Protein AF-A0A7S2BN98-F1 (afdb_monomer_lite)

pLDDT: mean 88.54, std 13.55, range [33.56, 98.5]

Secondary structure (DSSP, 8-state):
--TTTTTT-STTB-TTTS-----HHHHHTT---TT--S--S-HHHHHHHHHHHHHHHS---GGG-EEEEETHHHHHHHHHHHHHHHTT-S---SEEEEES--PBTT-----GGGTT-EE--B--TT-SSS-SSSSBPTTSBBB--HHHHHHHHHHHTT--SSPEEE--TTBS-SS-TT--B--EEE-----PPPS---

Organism: NCBI:txid327968

Structure (mmCIF, N/CA/C/O backbone):
data_AF-A0A7S2BN98-F1
#
_entry.id   AF-A0A7S2BN98-F1
#
loop_
_atom_site.group_PDB
_atom_site.id
_atom_site.type_symbol
_atom_site.label_atom_id
_atom_site.label_alt_id
_atom_site.label_comp_id
_atom_site.label_asym_id
_atom_site.label_entity_id
_atom_site.label_seq_id
_atom_site.pdbx_PDB_ins_code
_atom_site.Cartn_x
_atom_site.Cartn_y
_atom_site.Cartn_z
_atom_site.occupancy
_atom_site.B_iso_or_equiv
_atom_site.auth_seq_id
_atom_site.auth_comp_id
_atom_site.auth_asym_id
_atom_site.auth_atom_id
_atom_site.pdbx_PDB_model_num
ATOM 1 N N . ARG A 1 1 ? 3.359 -0.647 16.112 1.00 56.28 1 ARG A N 1
ATOM 2 C CA . ARG A 1 1 ? 4.760 -0.390 15.668 1.00 56.28 1 ARG A CA 1
ATOM 3 C C . ARG A 1 1 ? 4.693 0.304 14.317 1.00 56.28 1 ARG A C 1
ATOM 5 O O . ARG A 1 1 ? 3.827 -0.080 13.537 1.00 56.28 1 ARG A O 1
ATOM 12 N N . SER A 1 2 ? 5.556 1.291 14.062 1.00 64.75 2 SER A N 1
ATOM 13 C CA . SER A 1 2 ? 5.491 2.098 12.838 1.00 64.75 2 SER A CA 1
ATOM 14 C C . SER A 1 2 ? 5.641 1.284 11.553 1.00 64.75 2 SER A C 1
ATOM 16 O O . SER A 1 2 ? 6.327 0.257 11.499 1.00 64.75 2 SER A O 1
ATOM 18 N N . TRP A 1 3 ? 4.956 1.762 10.519 1.00 69.25 3 TRP A N 1
ATOM 19 C CA . TRP A 1 3 ? 4.917 1.187 9.186 1.00 69.25 3 TRP A CA 1
ATOM 20 C C . TRP A 1 3 ? 6.032 1.677 8.271 1.00 69.25 3 TRP A C 1
ATOM 22 O O . TRP A 1 3 ? 6.416 0.935 7.373 1.00 69.25 3 TRP A O 1
ATOM 32 N N . ASN A 1 4 ? 6.606 2.847 8.559 1.00 64.19 4 ASN A N 1
ATOM 33 C CA . ASN A 1 4 ? 7.624 3.494 7.729 1.00 64.19 4 ASN A CA 1
ATOM 34 C C . ASN A 1 4 ? 8.988 2.783 7.756 1.00 64.19 4 ASN A C 1
ATOM 36 O O . ASN A 1 4 ? 9.922 3.224 7.098 1.00 64.19 4 ASN A O 1
ATOM 40 N N . VAL A 1 5 ? 9.110 1.698 8.540 1.00 58.53 5 VAL A N 1
ATOM 41 C CA . VAL A 1 5 ? 10.360 0.928 8.677 1.00 58.53 5 VAL A CA 1
ATOM 42 C C . VAL A 1 5 ? 10.215 -0.502 9.186 1.00 58.53 5 VAL A C 1
ATOM 44 O O . VAL A 1 5 ? 11.207 -1.125 9.560 1.00 58.53 5 VAL A O 1
ATOM 47 N N . VAL A 1 6 ? 8.985 -1.019 9.322 1.00 63.47 6 VAL A N 1
ATOM 48 C CA . VAL A 1 6 ? 8.730 -2.236 10.128 1.00 63.47 6 VAL A CA 1
ATOM 49 C C . VAL A 1 6 ? 9.588 -2.198 11.411 1.00 63.47 6 VAL A C 1
ATOM 51 O O . VAL A 1 6 ? 10.267 -3.156 11.742 1.00 63.47 6 VAL A O 1
ATOM 54 N N . ALA A 1 7 ? 9.613 -1.026 12.061 1.00 53.31 7 ALA A N 1
ATOM 55 C CA . ALA A 1 7 ? 10.457 -0.652 13.199 1.00 53.31 7 ALA A CA 1
ATOM 56 C C . ALA A 1 7 ? 11.849 -1.326 13.253 1.00 53.31 7 ALA A C 1
ATOM 58 O O . ALA A 1 7 ? 12.004 -2.373 13.887 1.00 53.31 7 ALA A O 1
ATOM 59 N N . GLY A 1 8 ? 12.861 -0.668 12.679 1.00 61.31 8 GLY A N 1
ATOM 60 C CA . GLY A 1 8 ? 14.267 -1.007 12.920 1.00 61.31 8 GLY A CA 1
ATOM 61 C C . GLY A 1 8 ? 14.874 -2.023 11.956 1.00 61.31 8 GLY A C 1
ATOM 62 O O . GLY A 1 8 ? 15.944 -2.549 12.245 1.00 61.31 8 GLY A O 1
ATOM 63 N N . ARG A 1 9 ? 14.213 -2.318 10.830 1.00 77.31 9 ARG A N 1
ATOM 64 C CA . ARG A 1 9 ? 14.853 -3.094 9.764 1.00 77.31 9 ARG A CA 1
ATOM 65 C C . ARG A 1 9 ? 15.913 -2.253 9.071 1.00 77.31 9 ARG A C 1
ATOM 67 O O . ARG A 1 9 ? 15.730 -1.054 8.865 1.00 77.31 9 ARG A O 1
ATOM 74 N N . ASP A 1 10 ? 16.989 -2.913 8.694 1.00 85.56 10 ASP A N 1
ATOM 75 C CA . ASP A 1 10 ? 18.118 -2.365 7.956 1.00 85.56 10 ASP A CA 1
ATOM 76 C C . ASP A 1 10 ? 18.284 -3.054 6.586 1.00 85.56 10 ASP A C 1
ATOM 78 O O . ASP A 1 10 ? 19.080 -2.622 5.767 1.00 85.56 10 ASP A O 1
ATOM 82 N N . ASP A 1 11 ? 17.496 -4.091 6.293 1.00 88.62 11 ASP A N 1
ATOM 83 C CA . ASP A 1 11 ? 17.590 -4.905 5.075 1.00 88.62 11 ASP A CA 1
ATOM 84 C C . ASP A 1 11 ? 16.608 -4.494 3.961 1.00 88.62 11 ASP A C 1
ATOM 86 O O . ASP A 1 11 ? 16.446 -5.198 2.960 1.00 88.62 11 ASP A O 1
ATOM 90 N N . ILE A 1 12 ? 15.933 -3.353 4.130 1.00 91.00 12 ILE A N 1
ATOM 91 C CA . ILE A 1 12 ? 14.972 -2.807 3.158 1.00 91.00 12 ILE A CA 1
ATOM 92 C C . ILE A 1 12 ? 15.562 -1.696 2.283 1.00 91.00 12 ILE A C 1
ATOM 94 O O . ILE A 1 12 ? 14.900 -1.265 1.342 1.00 91.00 12 ILE A O 1
ATOM 98 N N . CYS A 1 13 ? 16.780 -1.241 2.583 1.00 92.44 13 CYS A N 1
ATOM 99 C CA . CYS A 1 13 ? 17.476 -0.187 1.855 1.00 92.44 13 CYS A CA 1
ATOM 100 C C . CYS A 1 13 ? 18.965 -0.520 1.659 1.00 92.44 13 CYS A C 1
ATOM 102 O O . CYS A 1 13 ? 19.531 -1.363 2.356 1.00 92.44 13 CYS A O 1
ATOM 104 N N . SER A 1 14 ? 19.602 0.136 0.695 1.00 94.50 14 SER A N 1
ATOM 105 C CA . SER A 1 14 ? 21.047 0.172 0.503 1.00 94.50 14 SER A CA 1
ATOM 106 C C . SER A 1 14 ? 21.653 1.140 1.511 1.00 94.50 14 SER A C 1
ATOM 108 O O . SER A 1 14 ? 21.409 2.339 1.444 1.00 94.50 14 SER A O 1
ATOM 110 N N . HIS A 1 15 ? 22.501 0.656 2.421 1.00 92.75 15 HIS A N 1
ATOM 111 C CA . HIS A 1 15 ? 23.175 1.526 3.403 1.00 92.75 15 HIS A CA 1
ATOM 112 C C . HIS A 1 15 ? 24.161 2.503 2.757 1.00 92.75 15 HIS A C 1
ATOM 114 O O . HIS A 1 15 ? 24.588 3.457 3.399 1.00 92.75 15 HIS A O 1
ATOM 120 N N . ARG A 1 16 ? 24.561 2.245 1.506 1.00 93.88 16 ARG A N 1
ATOM 121 C CA . ARG A 1 16 ? 25.445 3.130 0.746 1.00 93.88 16 ARG A CA 1
ATOM 122 C C . ARG A 1 16 ? 24.682 4.308 0.148 1.00 93.88 16 ARG A C 1
ATOM 124 O O . ARG A 1 16 ? 25.230 5.403 0.084 1.00 93.88 16 ARG A O 1
ATOM 131 N N . ASP A 1 17 ? 23.469 4.050 -0.329 1.00 94.00 17 ASP A N 1
ATOM 132 C CA . ASP A 1 17 ? 22.745 4.965 -1.211 1.00 94.00 17 ASP A CA 1
ATOM 133 C C . ASP A 1 17 ? 21.553 5.635 -0.501 1.00 94.00 17 ASP A C 1
ATOM 135 O O . ASP A 1 17 ? 21.098 6.695 -0.930 1.00 94.00 17 ASP A O 1
ATOM 139 N N . VAL A 1 18 ? 21.087 5.073 0.622 1.00 90.75 18 VAL A N 1
ATOM 140 C CA . VAL A 1 18 ? 20.069 5.700 1.468 1.00 90.75 18 VAL A CA 1
ATOM 141 C C . VAL A 1 18 ? 20.634 6.937 2.164 1.00 90.75 18 VAL A C 1
ATOM 143 O O . VAL A 1 18 ? 21.761 6.949 2.663 1.00 90.75 18 VAL A O 1
ATOM 146 N N . THR A 1 19 ? 19.821 7.984 2.254 1.00 86.31 19 THR A N 1
ATOM 147 C CA . THR A 1 19 ? 20.125 9.124 3.121 1.00 86.31 19 THR A CA 1
ATOM 148 C C . THR A 1 19 ? 19.503 8.885 4.488 1.00 86.31 19 THR A C 1
ATOM 150 O O . THR A 1 19 ? 18.280 8.861 4.617 1.00 86.31 19 THR A O 1
ATOM 153 N N . GLU A 1 20 ? 20.338 8.729 5.516 1.00 78.38 20 GLU A N 1
ATOM 154 C CA . GLU A 1 20 ? 19.853 8.618 6.890 1.00 78.38 20 GLU A CA 1
ATOM 155 C C . GLU A 1 20 ? 19.126 9.905 7.301 1.00 78.38 20 GLU A C 1
ATOM 157 O O . GLU A 1 20 ? 19.675 11.007 7.219 1.00 78.38 20 GLU A O 1
ATOM 162 N N . TYR A 1 21 ? 17.892 9.760 7.783 1.00 77.62 21 TYR A N 1
ATOM 163 C CA . TYR A 1 21 ? 17.150 10.849 8.401 1.00 77.62 21 TYR A CA 1
ATOM 164 C C . TYR A 1 21 ? 16.766 10.482 9.835 1.00 77.62 21 TYR A C 1
ATOM 166 O O . TYR A 1 21 ? 16.011 9.539 10.091 1.00 77.62 21 TYR A O 1
ATOM 174 N N . GLU A 1 22 ? 17.250 11.265 10.801 1.00 79.06 22 GLU A N 1
ATOM 175 C CA . GLU A 1 22 ? 16.897 11.074 12.205 1.00 79.06 22 GLU A CA 1
ATOM 176 C C 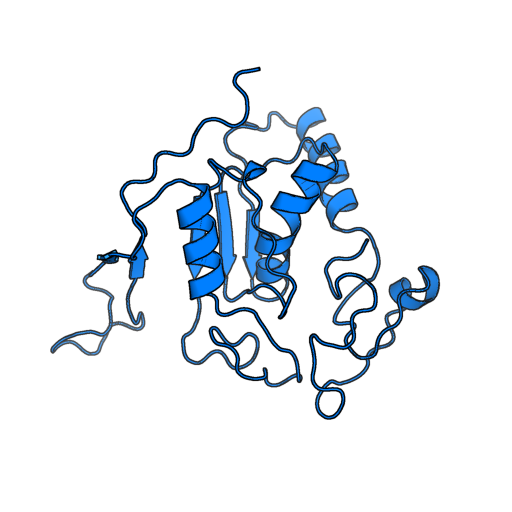. GLU A 1 22 ? 15.505 11.659 12.489 1.00 79.06 22 GLU A C 1
ATOM 178 O O . GLU A 1 22 ? 15.330 12.822 12.862 1.00 79.06 22 GLU A O 1
ATOM 183 N N . TYR A 1 23 ? 14.471 10.831 12.350 1.00 85.56 23 TYR A N 1
ATOM 184 C CA . TYR A 1 23 ? 13.130 11.213 12.779 1.00 85.56 23 TYR A CA 1
ATOM 185 C C . TYR A 1 23 ? 13.070 11.295 14.307 1.00 85.56 23 TYR A C 1
ATOM 187 O O . TYR A 1 23 ? 13.262 10.302 15.012 1.00 85.56 23 TYR A O 1
ATOM 195 N N . SER A 1 24 ? 12.696 12.465 14.831 1.00 89.44 24 SER A N 1
ATOM 196 C CA . SER A 1 24 ? 12.548 12.697 16.276 1.00 89.44 24 SER A CA 1
ATOM 197 C C . SER A 1 24 ? 11.629 11.671 16.949 1.00 89.44 24 SER A C 1
ATOM 199 O O . SER A 1 24 ? 11.940 11.173 18.028 1.00 89.44 24 SER A O 1
ATOM 201 N N . SER A 1 25 ? 10.534 11.293 16.282 1.00 88.00 25 SER A N 1
ATOM 202 C CA . SER A 1 25 ? 9.635 10.225 16.736 1.00 88.00 25 SER A CA 1
ATOM 203 C C . SER A 1 25 ? 10.351 8.879 16.894 1.00 88.00 25 SER A C 1
ATOM 205 O O . SER A 1 25 ? 10.133 8.203 17.891 1.00 88.00 25 SER A O 1
ATOM 207 N N . CYS A 1 26 ? 11.252 8.517 15.978 1.00 86.94 26 CYS A N 1
ATOM 208 C CA . CYS A 1 26 ? 12.028 7.277 16.036 1.00 86.94 26 CYS A CA 1
ATOM 209 C C . CYS A 1 26 ? 13.021 7.259 17.183 1.00 86.94 26 CYS A C 1
ATOM 211 O O . CYS A 1 26 ? 13.118 6.243 17.872 1.00 86.94 26 CYS A O 1
ATOM 213 N N . ARG A 1 27 ? 13.675 8.389 17.461 1.00 87.88 27 ARG A N 1
ATOM 214 C CA . ARG A 1 27 ? 14.485 8.532 18.672 1.00 87.88 27 ARG A CA 1
ATOM 215 C C . ARG A 1 27 ? 13.635 8.366 19.934 1.00 87.88 27 ARG A C 1
ATOM 217 O O . ARG A 1 27 ? 13.9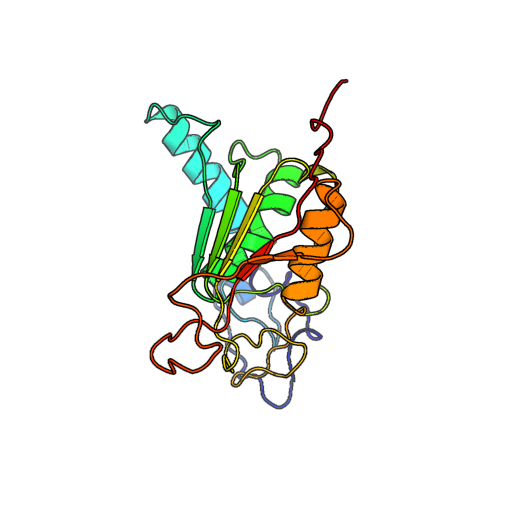94 7.588 20.810 1.00 87.88 27 ARG A O 1
ATOM 224 N N . LEU A 1 28 ? 12.488 9.045 20.013 1.00 89.31 28 LEU A N 1
ATOM 225 C CA . LEU A 1 28 ? 11.596 8.986 21.181 1.00 89.31 28 LEU A CA 1
ATOM 226 C C . LEU A 1 28 ? 11.030 7.583 21.433 1.00 89.31 28 LEU A C 1
ATOM 228 O O . LEU A 1 28 ? 10.826 7.201 22.582 1.00 89.31 28 LEU A O 1
ATOM 232 N N . THR A 1 29 ? 10.788 6.804 20.379 1.00 85.19 29 THR A N 1
ATOM 233 C CA . THR A 1 29 ? 10.278 5.430 20.488 1.00 85.19 29 THR A CA 1
ATOM 234 C C . THR A 1 29 ? 11.374 4.362 20.518 1.00 85.19 29 THR A C 1
ATOM 236 O O . THR A 1 29 ? 11.039 3.179 20.499 1.00 85.19 29 THR A O 1
ATOM 239 N N . ASN A 1 30 ? 12.656 4.752 20.525 1.00 85.94 30 ASN A N 1
ATOM 240 C CA . ASN A 1 30 ? 13.815 3.857 20.430 1.00 85.94 30 ASN A CA 1
ATOM 241 C C . ASN A 1 30 ? 13.744 2.891 19.221 1.00 85.94 30 ASN A C 1
ATOM 243 O O . ASN A 1 30 ? 13.881 1.677 19.359 1.00 85.94 30 ASN A O 1
ATOM 247 N N . GLN A 1 31 ? 13.438 3.438 18.040 1.00 82.81 31 GLN A N 1
ATOM 248 C CA . GLN A 1 31 ? 13.261 2.730 16.759 1.00 82.81 31 GLN A CA 1
ATOM 249 C C . GLN A 1 31 ? 14.084 3.393 15.641 1.00 82.81 31 GLN A C 1
ATOM 251 O O . GLN A 1 31 ? 13.612 3.564 14.518 1.00 82.81 31 GLN A O 1
ATOM 256 N N . THR A 1 32 ? 15.298 3.845 15.948 1.00 85.38 32 THR A N 1
ATOM 257 C CA . THR A 1 32 ? 16.207 4.421 14.949 1.00 85.38 32 THR A CA 1
ATOM 258 C C . THR A 1 32 ? 16.780 3.329 14.044 1.00 85.38 32 THR A C 1
ATOM 260 O O . THR A 1 32 ? 17.169 2.266 14.521 1.00 85.38 32 THR A O 1
ATOM 263 N N . SER A 1 33 ? 16.824 3.593 12.741 1.00 86.81 33 SER A N 1
ATOM 264 C CA . SER A 1 33 ? 17.502 2.783 11.725 1.00 86.81 33 SER A CA 1
ATOM 265 C C . SER A 1 33 ? 17.921 3.697 10.579 1.00 86.81 33 SER A C 1
ATOM 267 O O . SER A 1 33 ? 17.216 4.664 10.279 1.00 86.81 33 SER A O 1
ATOM 269 N N . ILE A 1 34 ? 19.027 3.349 9.920 1.00 87.88 34 ILE A N 1
ATOM 270 C CA . ILE A 1 34 ? 19.506 4.019 8.707 1.00 87.88 34 ILE A CA 1
ATOM 271 C C . ILE A 1 34 ? 18.468 3.963 7.574 1.00 87.88 34 ILE A C 1
ATOM 273 O O . ILE A 1 34 ? 18.383 4.880 6.767 1.00 87.88 34 ILE A O 1
ATOM 277 N N . CYS A 1 35 ? 17.626 2.924 7.561 1.00 89.31 35 CYS A N 1
ATOM 278 C CA . CYS A 1 35 ? 16.543 2.767 6.591 1.00 89.31 35 CYS A CA 1
ATOM 279 C C . CYS A 1 35 ? 15.218 3.394 7.047 1.00 89.31 35 CYS A C 1
ATOM 281 O O . CYS A 1 35 ? 14.182 3.088 6.463 1.00 89.31 35 CYS A O 1
ATOM 283 N N . ASN A 1 36 ? 15.187 4.199 8.115 1.00 87.62 36 ASN A N 1
ATOM 284 C CA . ASN A 1 36 ? 13.958 4.891 8.497 1.00 87.62 36 ASN A CA 1
ATOM 285 C C . ASN A 1 36 ? 13.535 5.850 7.382 1.00 87.62 36 ASN A C 1
ATOM 287 O O . ASN A 1 36 ? 14.282 6.758 7.035 1.00 87.62 36 ASN A O 1
ATOM 291 N N . ALA A 1 37 ? 12.307 5.687 6.889 1.00 83.50 37 ALA A N 1
ATOM 292 C CA . ALA A 1 37 ? 11.757 6.495 5.800 1.00 83.50 37 ALA A CA 1
ATOM 293 C C . ALA A 1 37 ? 10.583 7.393 6.239 1.00 83.50 37 ALA A C 1
ATOM 295 O O . ALA A 1 37 ? 9.884 7.984 5.419 1.00 83.50 37 ALA A O 1
ATOM 296 N N . GLY A 1 38 ? 10.305 7.470 7.545 1.00 79.81 38 GLY A N 1
ATOM 297 C CA . GLY A 1 38 ? 9.188 8.241 8.083 1.00 79.81 38 GLY A CA 1
ATOM 298 C C . GLY A 1 38 ? 9.076 8.171 9.604 1.00 79.81 38 GLY A C 1
ATOM 299 O O . GLY A 1 38 ? 9.966 7.688 10.302 1.00 79.81 38 GLY A O 1
ATOM 300 N N . THR A 1 39 ? 7.953 8.658 10.135 1.00 81.56 39 THR A N 1
ATOM 301 C CA . THR A 1 39 ? 7.717 8.717 11.586 1.00 81.56 39 THR A CA 1
ATOM 302 C C . THR A 1 39 ? 7.670 7.317 12.213 1.00 81.56 39 THR A C 1
ATOM 304 O O . THR A 1 39 ? 7.254 6.354 11.565 1.00 81.56 39 THR A O 1
ATOM 307 N N . CYS A 1 40 ? 8.039 7.195 13.493 1.00 85.44 40 CYS A N 1
ATOM 308 C CA . CYS A 1 40 ? 7.959 5.940 14.253 1.00 85.44 40 CYS A CA 1
ATOM 309 C C . CYS A 1 40 ? 6.740 5.825 15.185 1.00 85.44 40 CYS A C 1
ATOM 311 O O . CYS A 1 40 ? 6.658 4.914 16.016 1.00 85.44 40 CYS A O 1
ATOM 313 N N . TYR A 1 41 ? 5.756 6.710 15.028 1.00 88.19 41 TYR A N 1
ATOM 314 C CA . TYR A 1 41 ? 4.483 6.574 15.725 1.00 88.19 41 TYR A CA 1
ATOM 315 C C . TYR A 1 41 ? 3.608 5.471 15.115 1.00 88.19 41 TYR A C 1
ATOM 317 O O . TYR A 1 41 ? 3.869 4.939 14.034 1.00 88.19 41 TYR A O 1
ATOM 325 N N . ASP A 1 42 ? 2.578 5.064 15.855 1.00 89.50 42 ASP A N 1
ATOM 326 C CA . ASP A 1 42 ? 1.655 4.026 15.405 1.00 89.50 42 ASP A CA 1
ATOM 327 C C . ASP A 1 42 ? 0.525 4.623 14.558 1.00 89.50 42 ASP A C 1
ATOM 329 O O . ASP A 1 42 ? -0.594 4.835 15.030 1.00 89.50 42 ASP A O 1
ATOM 333 N N . ASP A 1 43 ? 0.822 4.895 13.287 1.00 90.94 43 ASP A N 1
ATOM 334 C CA . ASP A 1 43 ? -0.165 5.487 12.379 1.00 90.94 43 ASP A CA 1
ATOM 335 C C . ASP A 1 43 ? -1.341 4.540 12.092 1.00 90.94 43 ASP A C 1
ATOM 337 O O . ASP A 1 43 ? -2.441 4.996 11.784 1.00 90.94 43 ASP A O 1
ATOM 341 N N . VAL A 1 44 ? -1.163 3.221 12.241 1.00 92.88 44 VAL A N 1
ATOM 342 C CA . VAL A 1 44 ? -2.277 2.267 12.131 1.00 92.88 44 VAL A CA 1
ATOM 343 C C . VAL A 1 44 ? -3.267 2.477 13.270 1.00 92.88 44 VAL A C 1
ATOM 345 O O . VAL A 1 44 ? -4.476 2.535 13.029 1.00 92.88 44 VAL A O 1
ATOM 348 N N . LYS A 1 45 ? -2.772 2.618 14.506 1.00 93.44 45 LYS A N 1
ATOM 349 C CA . LYS A 1 45 ? -3.625 2.935 15.652 1.00 93.44 45 LYS A CA 1
ATOM 350 C C . LYS A 1 45 ? -4.291 4.298 15.478 1.00 93.44 45 LYS A C 1
ATOM 352 O O . LYS A 1 45 ? -5.491 4.394 15.707 1.00 93.44 45 LYS A O 1
ATOM 357 N N . PHE A 1 46 ? -3.558 5.311 15.018 1.00 94.81 46 PHE A N 1
ATOM 358 C CA . PHE A 1 46 ? -4.135 6.627 14.742 1.00 94.81 46 PHE A CA 1
ATOM 359 C C . PHE A 1 46 ? -5.325 6.541 13.774 1.00 94.81 46 PHE A C 1
ATOM 361 O O . PHE A 1 46 ? -6.406 7.025 14.096 1.00 94.81 46 PHE A O 1
ATOM 368 N N . HIS A 1 47 ? -5.176 5.857 12.634 1.00 95.81 47 HIS A N 1
ATOM 369 C CA . HIS A 1 47 ? -6.274 5.688 11.673 1.00 95.81 47 HIS A CA 1
ATOM 370 C C . HIS A 1 47 ? -7.436 4.868 12.246 1.00 95.81 47 HIS A C 1
ATOM 372 O O . HIS A 1 47 ? -8.596 5.162 11.964 1.00 95.81 47 HIS A O 1
ATOM 378 N N . SER A 1 48 ? -7.141 3.858 13.070 1.00 97.00 48 SER A N 1
ATOM 379 C CA . SER A 1 48 ? -8.159 3.089 13.788 1.00 97.00 48 SER A CA 1
ATOM 380 C C . SER A 1 48 ? -8.984 3.970 14.730 1.00 97.00 48 SER A C 1
ATOM 382 O O . SER A 1 48 ? -10.212 3.918 14.691 1.00 97.00 48 SER A O 1
ATOM 384 N N . ASP A 1 49 ? -8.322 4.767 15.569 1.00 98.00 49 ASP A N 1
ATOM 385 C CA . ASP A 1 49 ? -8.969 5.634 16.557 1.00 98.00 49 ASP A CA 1
ATOM 386 C C . ASP A 1 49 ? -9.735 6.774 15.875 1.00 98.00 49 ASP A C 1
ATOM 388 O O . ASP A 1 49 ? -10.867 7.078 16.253 1.00 98.00 49 ASP A O 1
ATOM 392 N N . LEU A 1 50 ? -9.151 7.369 14.829 1.00 98.06 50 LEU A N 1
ATOM 393 C CA . LEU A 1 50 ? -9.804 8.394 14.023 1.00 98.06 50 LEU A CA 1
ATOM 394 C C . LEU A 1 50 ? -11.072 7.843 13.371 1.00 98.06 50 LEU A C 1
ATOM 396 O O . LEU A 1 50 ? -12.123 8.469 13.454 1.00 98.06 50 LEU A O 1
ATOM 400 N N . TYR A 1 51 ? -11.011 6.654 12.769 1.00 98.25 51 TYR A N 1
ATOM 401 C CA . TYR A 1 51 ? -12.200 6.029 12.200 1.00 98.25 51 TYR A CA 1
ATOM 402 C C . TYR A 1 51 ? -13.248 5.709 13.273 1.00 98.25 51 TYR A C 1
ATOM 404 O O . TYR A 1 51 ? -14.430 5.952 13.048 1.00 98.25 51 TYR A O 1
ATOM 412 N N . ALA A 1 52 ? -12.831 5.228 14.452 1.00 98.06 52 ALA A N 1
ATOM 413 C CA . ALA A 1 52 ? -13.726 4.970 15.582 1.00 98.06 52 ALA A CA 1
ATOM 414 C C . ALA A 1 52 ? -14.460 6.239 16.056 1.00 98.06 52 ALA A C 1
ATOM 416 O O . ALA A 1 52 ? -15.638 6.181 16.410 1.00 98.06 52 ALA A O 1
ATOM 417 N N . LEU A 1 53 ? -13.777 7.386 16.038 1.00 98.31 53 LEU A N 1
ATOM 418 C CA . LEU A 1 53 ? -14.383 8.691 16.279 1.00 98.31 53 LEU A CA 1
ATOM 419 C C . LEU A 1 53 ? -15.374 9.043 15.161 1.00 98.31 53 LEU A C 1
ATOM 421 O O . LEU A 1 53 ? -16.543 9.292 15.438 1.00 98.31 53 LEU A O 1
ATOM 425 N N . LEU A 1 54 ? -14.939 9.001 13.901 1.00 98.12 54 LEU A N 1
ATOM 426 C CA . LEU A 1 54 ? -15.765 9.396 12.758 1.00 98.12 54 LEU A CA 1
ATOM 427 C C . LEU A 1 54 ? -17.041 8.555 12.632 1.00 98.12 54 LEU A C 1
ATOM 429 O O . LEU A 1 54 ? -18.095 9.118 12.372 1.00 98.12 54 LEU A O 1
ATOM 433 N N . ARG A 1 55 ? -16.992 7.239 12.874 1.00 96.75 55 ARG A N 1
ATOM 434 C CA . ARG A 1 55 ? -18.190 6.375 12.830 1.00 96.75 55 ARG A CA 1
ATOM 435 C C . ARG A 1 55 ? -19.205 6.657 13.939 1.00 96.75 55 ARG A C 1
ATOM 437 O O . ARG A 1 55 ? -20.337 6.201 13.850 1.00 96.75 55 ARG A O 1
ATOM 444 N N . ARG A 1 56 ? -18.785 7.314 15.025 1.00 97.25 56 ARG A N 1
ATOM 445 C CA . ARG A 1 56 ? -19.675 7.708 16.123 1.00 97.25 56 ARG A CA 1
ATOM 446 C C . ARG A 1 56 ? -20.347 9.041 15.820 1.00 97.25 56 ARG A C 1
ATOM 448 O O . ARG A 1 56 ? -21.514 9.216 16.143 1.00 97.25 56 ARG A O 1
ATOM 455 N N . GLU A 1 57 ? -19.600 9.961 15.217 1.00 98.38 57 GLU A N 1
ATOM 456 C CA . GLU A 1 57 ? -20.073 11.316 14.921 1.00 98.38 57 GLU A CA 1
ATOM 457 C C . GLU A 1 57 ? -20.809 11.409 13.574 1.00 98.38 57 GLU A C 1
ATOM 459 O O . GLU A 1 57 ? -21.599 12.324 13.360 1.00 98.38 57 GLU A O 1
ATOM 464 N N . LEU A 1 58 ? -20.553 10.476 12.653 1.00 97.56 58 LEU A N 1
ATOM 465 C CA . LEU A 1 58 ? -21.086 10.473 11.292 1.00 97.56 58 LEU A CA 1
ATOM 466 C C . LEU A 1 58 ? -21.769 9.138 10.974 1.00 97.56 58 LEU A C 1
ATOM 468 O O . LEU A 1 58 ? -21.335 8.076 11.416 1.00 97.56 58 LEU A O 1
ATOM 472 N N . CYS A 1 59 ? -22.785 9.177 10.111 1.00 97.25 59 CYS A N 1
ATOM 473 C CA . CYS A 1 59 ? -23.469 7.989 9.592 1.00 97.25 59 CYS A CA 1
ATOM 474 C C . CYS A 1 59 ? -22.646 7.294 8.489 1.00 97.25 59 CYS A C 1
ATOM 476 O O . CYS A 1 59 ? -23.050 7.270 7.326 1.00 97.25 59 CYS A O 1
ATOM 478 N N . ILE A 1 60 ? -21.462 6.777 8.831 1.00 97.00 60 ILE A N 1
ATOM 479 C CA . ILE A 1 60 ? -20.599 6.062 7.881 1.00 97.00 60 ILE A CA 1
ATOM 480 C C . ILE A 1 60 ? -21.215 4.703 7.541 1.00 97.00 60 ILE A C 1
ATOM 482 O O . ILE A 1 60 ? -21.483 3.896 8.426 1.00 97.00 60 ILE A O 1
ATOM 486 N N . ASP A 1 61 ? -21.365 4.428 6.247 1.00 97.00 61 ASP A N 1
ATOM 487 C CA . ASP A 1 61 ? -21.628 3.082 5.744 1.00 97.00 61 ASP A CA 1
ATOM 488 C C . ASP A 1 61 ? -20.346 2.242 5.860 1.00 97.00 61 ASP A C 1
ATOM 490 O O . ASP A 1 61 ? -19.422 2.360 5.050 1.00 97.00 61 ASP A O 1
ATOM 494 N N . GLU A 1 62 ? -20.263 1.432 6.918 1.00 94.50 62 GLU A N 1
ATOM 495 C CA . GLU A 1 62 ? -19.074 0.635 7.244 1.00 94.50 62 GLU A CA 1
ATOM 496 C C . GLU A 1 62 ? -18.746 -0.414 6.166 1.00 94.50 62 GLU A C 1
ATOM 498 O O . GLU A 1 62 ? -17.583 -0.787 6.006 1.00 94.50 62 GLU A O 1
ATOM 503 N N . GLU A 1 63 ? -19.730 -0.818 5.357 1.00 94.31 63 GLU A N 1
ATOM 504 C CA . GLU A 1 63 ? -19.548 -1.757 4.242 1.00 94.31 63 GLU A CA 1
ATOM 505 C C . GLU A 1 63 ? -18.941 -1.086 2.995 1.00 94.31 63 GLU A C 1
ATOM 507 O O . GLU A 1 63 ? -18.505 -1.761 2.056 1.00 94.31 63 GLU A O 1
ATOM 512 N N . ARG A 1 64 ? -18.883 0.253 2.974 1.00 95.81 64 ARG A N 1
ATOM 513 C CA . ARG A 1 64 ? -18.395 1.064 1.847 1.00 95.81 64 ARG A CA 1
ATOM 514 C C . ARG A 1 64 ? -17.217 1.959 2.223 1.00 95.81 64 ARG A C 1
ATOM 516 O O . ARG A 1 64 ? -17.092 3.086 1.746 1.00 95.81 64 ARG A O 1
ATOM 523 N N . VAL A 1 65 ? -16.317 1.439 3.051 1.00 97.31 65 VAL A N 1
ATOM 524 C CA . VAL A 1 65 ? -15.064 2.119 3.392 1.00 97.31 65 VAL A CA 1
ATOM 525 C C . VAL A 1 65 ? -13.948 1.686 2.448 1.00 97.31 65 VAL A C 1
ATOM 527 O O . VAL A 1 65 ? -13.681 0.497 2.278 1.00 97.31 65 VAL A O 1
ATOM 530 N N . PHE A 1 66 ? -13.248 2.657 1.869 1.00 97.81 66 PHE A N 1
ATOM 531 C CA . PHE A 1 66 ? -12.139 2.439 0.941 1.00 97.81 66 PHE A CA 1
ATOM 532 C C . PHE A 1 66 ? -10.893 3.172 1.433 1.00 97.81 66 PHE A C 1
ATOM 534 O O . PHE A 1 66 ? -10.996 4.231 2.048 1.00 97.81 6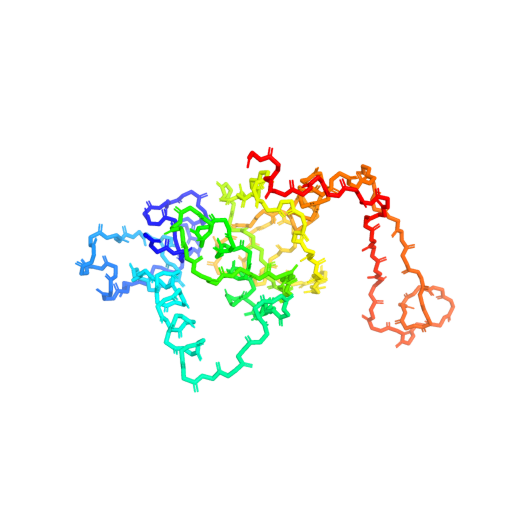6 PHE A O 1
ATOM 541 N N . MET A 1 67 ? -9.713 2.616 1.163 1.00 97.88 67 MET A N 1
ATOM 542 C CA . MET A 1 67 ? -8.436 3.238 1.525 1.00 97.88 67 MET A CA 1
ATOM 543 C C . MET A 1 67 ? -7.609 3.476 0.267 1.00 97.88 67 MET A C 1
ATOM 545 O O . MET A 1 67 ? -7.391 2.557 -0.512 1.00 97.88 67 MET A O 1
ATOM 549 N N . SER A 1 68 ? -7.156 4.706 0.060 1.00 98.00 68 SER A N 1
ATOM 550 C CA . SER A 1 68 ? -6.363 5.096 -1.104 1.00 98.00 68 SER A CA 1
ATOM 551 C C . SER A 1 68 ? -5.219 5.990 -0.660 1.00 98.00 68 SER A C 1
ATOM 553 O O . SER A 1 68 ? -5.362 6.758 0.289 1.00 98.00 68 SER A O 1
ATOM 555 N N . GLY A 1 69 ? -4.113 5.952 -1.392 1.00 97.31 69 GLY A N 1
ATOM 556 C CA . GLY A 1 69 ? -2.993 6.855 -1.166 1.00 97.31 69 GLY A CA 1
ATOM 557 C C . GLY A 1 69 ? -1.956 6.749 -2.273 1.00 97.31 69 GLY A C 1
ATOM 558 O O . GLY A 1 69 ? -1.889 5.726 -2.953 1.00 97.31 69 GLY A O 1
ATOM 559 N N . GLY A 1 70 ? -1.176 7.814 -2.461 1.00 96.94 70 GLY A N 1
ATOM 560 C CA . GLY A 1 70 ? -0.098 7.875 -3.449 1.00 96.94 70 GLY A CA 1
ATOM 561 C C . GLY A 1 70 ? 1.285 7.817 -2.826 1.00 96.94 70 GLY A C 1
ATOM 562 O O . GLY A 1 70 ? 1.473 8.351 -1.734 1.00 96.94 70 GLY A O 1
ATOM 563 N N . SER A 1 71 ? 2.238 7.181 -3.515 1.00 94.31 71 SER A N 1
ATOM 564 C CA . SER A 1 71 ? 3.625 7.017 -3.057 1.00 94.31 71 SER A CA 1
ATOM 565 C C . SER A 1 71 ? 3.633 6.380 -1.658 1.00 94.31 71 SER A C 1
ATOM 567 O O . SER A 1 71 ? 3.050 5.307 -1.481 1.00 94.31 71 SER A O 1
ATOM 569 N N . PHE A 1 72 ? 4.164 7.048 -0.635 1.00 90.88 72 PHE A N 1
ATOM 570 C CA . PHE A 1 72 ? 4.098 6.611 0.764 1.00 90.88 72 PHE A CA 1
ATOM 571 C C . PHE A 1 72 ? 2.671 6.318 1.259 1.00 90.88 72 PHE A C 1
ATOM 573 O O . PHE A 1 72 ? 2.450 5.357 1.992 1.00 90.88 72 PHE A O 1
ATOM 580 N N . GLY A 1 73 ? 1.658 7.061 0.809 1.00 94.06 73 GLY A N 1
ATOM 581 C CA . GLY A 1 73 ? 0.261 6.729 1.112 1.00 94.06 73 GLY A CA 1
ATOM 582 C C . GLY A 1 73 ? -0.199 5.416 0.460 1.00 94.06 73 GLY A C 1
ATOM 583 O O . GLY A 1 73 ? -1.069 4.723 0.992 1.00 94.06 73 GLY A O 1
ATOM 584 N N . GLY A 1 74 ? 0.388 5.046 -0.680 1.00 95.44 74 GLY A N 1
ATOM 585 C CA . GLY A 1 74 ? 0.164 3.766 -1.351 1.00 95.44 74 GLY A CA 1
ATOM 586 C C . GLY A 1 74 ? 0.838 2.607 -0.612 1.00 95.44 74 GLY A C 1
ATOM 587 O O . GLY A 1 74 ? 0.203 1.572 -0.401 1.00 95.44 74 GLY A O 1
ATOM 588 N N . LEU A 1 75 ? 2.073 2.810 -0.128 1.00 93.81 75 LEU A N 1
ATOM 589 C CA . LEU A 1 75 ? 2.755 1.899 0.808 1.00 93.81 75 LEU A CA 1
ATOM 590 C C . LEU A 1 75 ? 1.863 1.651 2.034 1.00 93.81 75 LEU A C 1
ATOM 592 O O . LEU A 1 75 ? 1.583 0.503 2.390 1.00 93.81 75 LEU A O 1
ATOM 596 N N . PHE A 1 76 ? 1.352 2.725 2.647 1.00 94.06 76 PHE A N 1
ATOM 597 C CA . PHE A 1 76 ? 0.468 2.623 3.806 1.00 94.06 76 PHE A CA 1
ATOM 598 C C . PHE A 1 76 ? -0.842 1.900 3.485 1.00 94.06 76 PHE A C 1
ATOM 600 O O . PHE A 1 76 ? -1.293 1.074 4.275 1.00 94.06 76 PHE A O 1
ATOM 607 N N . SER A 1 77 ? -1.424 2.148 2.308 1.00 96.12 77 SER A N 1
ATOM 608 C CA . SER A 1 77 ? -2.655 1.480 1.862 1.00 96.12 77 SER A CA 1
ATOM 609 C C . SER A 1 77 ? -2.486 -0.037 1.750 1.00 96.12 77 SER A C 1
ATOM 611 O O . SER A 1 77 ? -3.421 -0.783 2.036 1.00 96.12 77 SER A O 1
ATOM 613 N N . TYR A 1 78 ? -1.289 -0.513 1.397 1.00 95.62 78 TYR A N 1
ATOM 614 C CA . TYR A 1 78 ? -0.943 -1.933 1.465 1.00 95.62 78 TYR A CA 1
ATOM 615 C C . TYR A 1 78 ? -0.662 -2.413 2.891 1.00 95.62 78 TYR A C 1
ATOM 617 O O . TYR A 1 78 ? -1.104 -3.494 3.287 1.00 95.62 78 TYR A O 1
ATOM 625 N N . TYR A 1 79 ? 0.063 -1.613 3.670 1.00 93.50 79 TYR A N 1
ATOM 626 C CA . TYR A 1 79 ? 0.512 -1.968 5.010 1.00 93.50 79 TYR A CA 1
ATOM 627 C C . TYR A 1 79 ? -0.628 -2.060 6.031 1.00 93.50 79 TYR A C 1
ATOM 629 O O . TYR A 1 79 ? -0.645 -2.972 6.864 1.00 93.50 79 TYR A O 1
ATOM 637 N N . ALA A 1 80 ? -1.561 -1.110 6.014 1.00 94.69 80 ALA A N 1
ATOM 638 C CA . ALA A 1 80 ? -2.529 -0.905 7.084 1.00 94.69 80 ALA A CA 1
ATOM 639 C C . ALA A 1 80 ? -3.555 -2.044 7.235 1.00 94.69 80 ALA A C 1
ATOM 641 O O . ALA A 1 80 ? -3.717 -2.511 8.367 1.00 94.69 80 ALA A O 1
ATOM 642 N N . PRO A 1 81 ? -4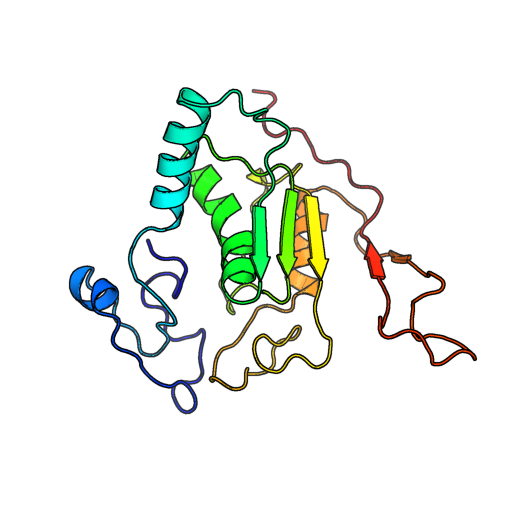.214 -2.564 6.175 1.00 96.38 81 PRO A N 1
ATOM 643 C CA . PRO A 1 81 ? -5.265 -3.578 6.309 1.00 96.38 81 PRO A CA 1
ATOM 644 C C . PRO A 1 81 ? -4.911 -4.799 7.183 1.00 96.38 81 PRO A C 1
ATOM 646 O O . PRO A 1 81 ? -5.667 -5.093 8.117 1.00 96.38 81 PRO A O 1
ATOM 649 N N . PRO A 1 82 ? -3.775 -5.503 6.986 1.00 95.25 82 PRO A N 1
ATOM 650 C CA . PRO A 1 82 ? -3.426 -6.650 7.829 1.00 95.25 82 PRO A CA 1
ATOM 651 C C . PRO A 1 82 ? -3.185 -6.264 9.298 1.00 95.25 82 PRO A C 1
ATOM 653 O O . PRO A 1 82 ? -3.512 -7.039 10.200 1.00 95.25 82 PRO A O 1
ATOM 656 N N . ARG A 1 83 ? -2.651 -5.063 9.575 1.00 94.19 83 ARG A N 1
ATOM 657 C CA . ARG A 1 83 ? -2.437 -4.589 10.954 1.00 94.19 83 ARG A CA 1
ATOM 658 C C . ARG A 1 83 ? -3.741 -4.153 11.605 1.00 94.19 83 ARG A C 1
ATOM 660 O O . ARG A 1 83 ? -3.973 -4.524 12.749 1.00 94.19 83 ARG A O 1
ATOM 667 N N . LEU A 1 84 ? -4.608 -3.443 10.885 1.00 95.75 84 LEU A N 1
ATOM 668 C CA . LEU A 1 84 ? -5.939 -3.064 11.364 1.00 95.75 84 LEU A CA 1
ATOM 669 C C . LEU A 1 84 ? -6.745 -4.303 11.767 1.00 95.75 84 LEU A C 1
ATOM 671 O O . LEU A 1 84 ? -7.409 -4.288 12.808 1.00 95.75 84 LEU A O 1
ATOM 675 N N . ARG A 1 85 ? -6.658 -5.386 10.978 1.00 94.56 85 ARG A N 1
ATOM 676 C CA . ARG A 1 85 ? -7.254 -6.689 11.310 1.00 94.56 85 ARG A CA 1
ATOM 677 C C . ARG A 1 85 ? -6.696 -7.242 12.620 1.00 94.56 85 ARG A C 1
ATOM 679 O O . ARG A 1 85 ? -7.479 -7.531 13.517 1.00 94.56 85 ARG A O 1
ATOM 686 N N . ARG A 1 86 ? -5.367 -7.336 12.757 1.00 94.19 86 ARG A N 1
ATOM 687 C CA . ARG A 1 86 ? -4.709 -7.825 13.987 1.00 94.19 86 ARG A CA 1
ATOM 688 C C . ARG A 1 86 ? -5.005 -6.973 15.221 1.00 94.19 86 ARG A C 1
ATOM 690 O O . ARG A 1 86 ? -5.131 -7.519 16.306 1.00 94.19 86 ARG A O 1
ATOM 697 N N . LEU A 1 87 ? -5.135 -5.660 15.047 1.00 94.44 87 LEU A N 1
ATOM 698 C CA . LEU A 1 87 ? -5.473 -4.714 16.111 1.00 94.44 87 LEU A CA 1
ATOM 699 C C . LEU A 1 87 ? -6.933 -4.846 16.580 1.00 94.44 87 LEU A C 1
ATOM 701 O O . LEU A 1 87 ? -7.292 -4.269 17.597 1.00 94.44 87 LEU A O 1
ATOM 705 N N . GLY A 1 88 ? -7.800 -5.545 15.839 1.00 95.31 88 GLY A N 1
ATOM 706 C CA . GLY A 1 88 ? -9.237 -5.545 16.134 1.00 95.31 88 GLY A CA 1
ATOM 707 C C . GLY A 1 88 ? -9.917 -4.203 15.832 1.00 95.31 88 GLY A C 1
ATOM 708 O O . GLY A 1 88 ? -10.997 -3.940 16.338 1.00 95.31 88 GLY A O 1
ATOM 709 N N . SER A 1 89 ? -9.301 -3.360 14.993 1.00 96.50 89 SER A N 1
ATOM 710 C CA . SER A 1 89 ? -9.822 -2.029 14.641 1.00 96.50 89 SER A CA 1
ATOM 711 C C . SER A 1 89 ? -11.244 -2.071 14.042 1.00 96.50 89 SER A C 1
ATOM 713 O O . SER A 1 89 ? -11.560 -3.012 13.320 1.00 96.50 89 SER A O 1
ATOM 715 N N . PRO A 1 90 ? -12.094 -1.049 14.236 1.00 95.56 90 PRO A N 1
ATOM 716 C CA . PRO A 1 90 ? -13.332 -0.923 13.466 1.00 95.56 90 PRO A CA 1
ATOM 717 C C . PRO A 1 90 ? -13.085 -0.568 11.989 1.00 95.56 90 PRO A C 1
ATOM 719 O O . PRO A 1 90 ? -13.935 -0.830 11.147 1.00 95.56 90 PRO A O 1
ATOM 722 N N . LEU A 1 91 ? -11.917 -0.018 11.636 1.00 97.25 91 LEU A N 1
ATOM 723 C CA . LEU A 1 91 ? -11.592 0.324 10.253 1.00 97.25 91 LEU A CA 1
ATOM 724 C C . LEU A 1 91 ? -11.298 -0.947 9.442 1.00 97.25 91 LEU A C 1
ATOM 726 O O . LEU A 1 91 ? -10.301 -1.648 9.671 1.00 97.25 91 LEU A O 1
ATOM 730 N N . ARG A 1 92 ? -12.177 -1.250 8.482 1.00 94.94 92 ARG A N 1
ATOM 731 C CA . ARG A 1 92 ? -12.101 -2.423 7.599 1.00 94.94 92 ARG A CA 1
ATOM 732 C C . ARG A 1 92 ? -12.305 -2.010 6.140 1.00 94.94 92 ARG A C 1
ATOM 734 O O . ARG A 1 92 ? -13.430 -2.040 5.657 1.00 94.94 92 ARG A O 1
ATOM 741 N N . PRO A 1 93 ? -11.237 -1.638 5.413 1.00 97.00 93 PRO A N 1
ATOM 742 C CA . PRO A 1 93 ? -11.378 -1.262 4.013 1.00 97.00 93 PRO A CA 1
ATOM 743 C C . PRO A 1 93 ? -11.915 -2.428 3.169 1.00 97.00 93 PRO A C 1
ATOM 745 O O . PRO A 1 93 ? -11.322 -3.514 3.139 1.00 97.00 93 PRO A O 1
ATOM 748 N N . ARG A 1 94 ? -13.020 -2.191 2.456 1.00 96.56 94 ARG A N 1
ATOM 749 C CA . ARG A 1 94 ? -13.616 -3.129 1.496 1.00 96.56 94 ARG A CA 1
ATOM 750 C C . ARG A 1 94 ? -12.745 -3.293 0.256 1.00 96.56 94 ARG A C 1
ATOM 752 O O . ARG A 1 94 ? -12.680 -4.389 -0.309 1.00 96.56 94 ARG A O 1
ATOM 759 N N . ALA A 1 95 ? -12.074 -2.218 -0.147 1.00 98.00 95 ALA A N 1
ATOM 760 C CA . ALA A 1 95 ? -11.026 -2.239 -1.153 1.00 98.00 95 ALA A CA 1
ATOM 761 C C . ALA A 1 95 ? -9.931 -1.218 -0.829 1.00 98.00 95 ALA A C 1
ATOM 763 O O . ALA A 1 95 ? -10.166 -0.242 -0.105 1.00 98.00 95 ALA A O 1
ATOM 764 N N . ILE A 1 96 ? -8.747 -1.451 -1.390 1.00 98.50 96 ILE A N 1
ATOM 765 C CA . ILE A 1 96 ? -7.632 -0.507 -1.352 1.00 98.50 96 ILE A CA 1
ATOM 766 C C . ILE A 1 96 ? -7.242 -0.053 -2.763 1.00 98.50 96 ILE A C 1
ATOM 768 O O . ILE A 1 96 ? -7.319 -0.833 -3.715 1.00 98.50 96 ILE A O 1
ATOM 772 N N . LEU A 1 97 ? -6.800 1.201 -2.871 1.00 98.31 97 LEU A N 1
ATOM 773 C CA . LEU A 1 97 ? -6.312 1.835 -4.094 1.00 98.31 97 LEU A CA 1
ATOM 774 C C . LEU A 1 97 ? -4.914 2.450 -3.889 1.00 98.31 97 LEU A C 1
ATOM 776 O O . LEU A 1 97 ? -4.786 3.644 -3.605 1.00 98.31 97 LEU A O 1
ATOM 780 N N . PRO A 1 98 ? -3.843 1.649 -3.988 1.00 98.06 98 PRO A N 1
ATOM 781 C CA . PRO A 1 98 ? -2.481 2.160 -3.920 1.00 98.06 98 PRO A CA 1
ATOM 782 C C . PRO A 1 98 ? -2.081 2.779 -5.264 1.00 98.06 98 PRO A C 1
ATOM 784 O O . PRO A 1 98 ? -1.994 2.084 -6.280 1.00 98.06 98 PRO A O 1
ATOM 787 N N . TRP A 1 99 ? -1.818 4.083 -5.265 1.00 97.69 99 TRP A N 1
ATOM 788 C CA . TRP A 1 99 ? -1.222 4.791 -6.393 1.00 97.69 99 TRP A CA 1
ATOM 789 C C . TRP A 1 99 ? 0.297 4.761 -6.243 1.00 97.69 99 TRP A C 1
ATOM 791 O O . TRP A 1 99 ? 0.824 5.281 -5.261 1.00 97.69 99 TRP A O 1
ATOM 801 N N . TYR A 1 100 ? 0.983 4.126 -7.195 1.00 95.94 100 TYR A N 1
ATOM 802 C CA . TYR A 1 100 ? 2.445 4.035 -7.290 1.00 95.94 100 TYR A CA 1
ATOM 803 C C . TYR A 1 100 ? 3.119 3.764 -5.934 1.00 95.94 100 TYR A C 1
ATOM 805 O O . TYR A 1 100 ? 4.047 4.439 -5.505 1.00 95.94 100 TYR A O 1
ATOM 813 N N . GLY A 1 101 ? 2.566 2.788 -5.209 1.00 95.62 101 GLY A N 1
ATOM 814 C CA . GLY A 1 101 ? 3.069 2.324 -3.922 1.00 95.62 101 GLY A CA 1
ATOM 815 C C . GLY A 1 101 ? 3.325 0.822 -3.951 1.00 95.62 101 GLY A C 1
ATOM 816 O O . GLY A 1 101 ? 2.724 0.105 -4.747 1.00 95.62 101 GLY A O 1
ATOM 817 N N . ALA A 1 102 ? 4.187 0.323 -3.075 1.00 95.19 102 ALA A N 1
ATOM 818 C CA . ALA A 1 102 ? 4.521 -1.093 -2.963 1.00 95.19 102 ALA A CA 1
ATOM 819 C C . ALA A 1 102 ? 4.797 -1.463 -1.500 1.00 95.19 102 ALA A C 1
ATOM 821 O O . ALA A 1 102 ? 4.923 -0.591 -0.650 1.00 95.19 102 ALA A O 1
ATOM 822 N N . PHE A 1 103 ? 4.892 -2.751 -1.173 1.00 94.19 103 PHE A N 1
ATOM 823 C CA . PHE A 1 103 ? 5.498 -3.145 0.102 1.00 94.19 103 PHE A CA 1
ATOM 824 C C . PHE A 1 103 ? 7.011 -2.935 0.032 1.00 94.19 103 PHE A C 1
ATOM 826 O O . PHE A 1 103 ? 7.610 -3.220 -1.002 1.00 94.19 103 PHE A O 1
ATOM 833 N N . TYR A 1 104 ? 7.648 -2.542 1.136 1.00 92.88 104 TYR A N 1
ATOM 834 C CA . TYR A 1 104 ? 9.102 -2.672 1.252 1.00 92.88 104 TYR A CA 1
ATOM 835 C C . TYR A 1 104 ? 9.520 -4.137 1.110 1.00 92.88 104 TYR A C 1
ATOM 837 O O . TYR A 1 104 ? 8.774 -5.051 1.492 1.00 92.88 104 TYR A O 1
ATOM 845 N N . ARG A 1 105 ? 10.722 -4.377 0.587 1.00 92.19 105 ARG A N 1
ATOM 846 C CA . ARG A 1 105 ? 11.300 -5.717 0.452 1.00 92.19 105 ARG A CA 1
ATOM 847 C C . ARG A 1 105 ? 11.195 -6.484 1.777 1.00 92.19 105 ARG A C 1
ATOM 849 O O . ARG A 1 105 ? 11.354 -5.918 2.848 1.00 92.19 105 ARG A O 1
ATOM 856 N N . HIS A 1 106 ? 10.878 -7.778 1.706 1.00 91.38 106 HIS A N 1
ATOM 857 C CA . HIS A 1 106 ? 10.700 -8.654 2.877 1.00 91.38 106 HIS A CA 1
ATOM 858 C C . HIS A 1 106 ? 9.542 -8.278 3.826 1.00 91.38 106 HIS A C 1
ATOM 860 O O . HIS A 1 106 ? 9.427 -8.858 4.907 1.00 91.38 106 HIS A O 1
ATOM 866 N N . THR A 1 107 ? 8.653 -7.356 3.431 1.00 91.19 107 THR A N 1
ATOM 867 C CA . THR A 1 107 ? 7.509 -6.924 4.259 1.00 91.19 107 THR A CA 1
ATOM 868 C C . THR A 1 107 ? 6.137 -7.303 3.698 1.00 91.19 107 THR A C 1
ATOM 870 O O . THR A 1 107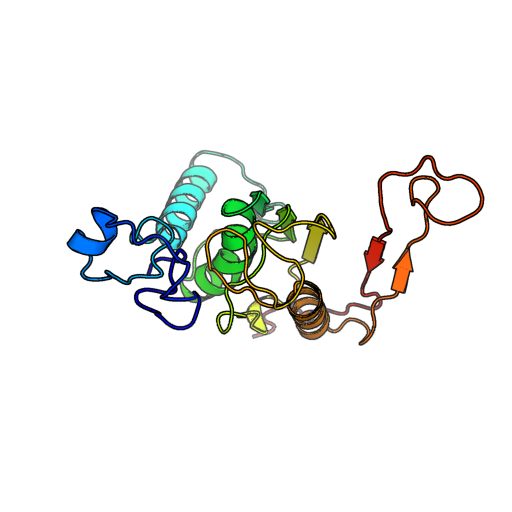 ? 5.125 -6.929 4.295 1.00 91.19 107 THR A O 1
ATOM 873 N N . LEU A 1 108 ? 6.085 -8.068 2.595 1.00 95.00 108 LEU A N 1
ATOM 874 C CA . LEU A 1 108 ? 4.837 -8.569 2.012 1.00 95.00 108 LEU A CA 1
ATOM 875 C C . LEU A 1 108 ? 4.008 -9.299 3.079 1.00 95.00 108 LEU A C 1
ATOM 877 O O . LEU A 1 108 ? 4.379 -10.375 3.545 1.00 95.00 108 LEU A O 1
ATOM 881 N N . ASP A 1 109 ? 2.865 -8.724 3.445 1.00 94.94 109 ASP A N 1
ATOM 882 C CA . ASP A 1 109 ? 1.967 -9.301 4.445 1.00 94.94 109 ASP A CA 1
ATOM 883 C C . ASP A 1 109 ? 0.519 -9.187 3.986 1.00 94.94 109 ASP A C 1
ATOM 885 O O . ASP A 1 109 ? -0.178 -8.207 4.239 1.00 94.94 109 ASP A O 1
ATOM 889 N N . VAL A 1 110 ? 0.067 -10.230 3.302 1.00 97.19 110 VAL A N 1
ATOM 890 C CA . VAL A 1 110 ? -1.312 -10.372 2.837 1.00 97.19 110 VAL A CA 1
ATOM 891 C C . VAL A 1 110 ? -1.830 -11.704 3.399 1.00 97.19 110 VAL A C 1
ATOM 893 O O . VAL A 1 110 ? -1.664 -12.767 2.778 1.00 97.19 110 VAL A O 1
ATOM 896 N N . PRO A 1 111 ? -2.347 -11.698 4.642 1.00 96.56 111 PRO A N 1
ATOM 897 C CA . PRO A 1 111 ? -2.840 -12.891 5.317 1.00 96.56 111 PRO A CA 1
ATOM 898 C C . PRO A 1 111 ? -4.226 -13.289 4.796 1.00 96.56 111 PRO A C 1
ATOM 900 O O . PRO A 1 111 ? -4.959 -12.471 4.245 1.00 96.56 111 PRO A O 1
ATOM 903 N N . LYS A 1 112 ? -4.632 -14.542 5.045 1.00 95.50 112 LYS A N 1
ATOM 904 C CA . LYS A 1 112 ? -5.959 -15.061 4.650 1.00 95.50 112 LYS A CA 1
ATOM 905 C C . LYS A 1 112 ? -7.132 -14.253 5.223 1.00 95.50 112 LYS A C 1
ATOM 907 O O . LYS A 1 112 ? -8.205 -14.253 4.640 1.00 95.50 112 LYS A O 1
ATOM 912 N N . SER A 1 113 ? -6.936 -13.547 6.338 1.00 93.94 113 SER A N 1
ATOM 913 C CA . SER A 1 113 ? -7.954 -12.674 6.942 1.00 93.94 113 SER A CA 1
ATOM 914 C C . SER A 1 113 ? -8.294 -11.431 6.106 1.00 93.94 113 SER A C 1
ATOM 916 O O . SER A 1 113 ? -9.230 -10.713 6.453 1.00 93.94 113 SER A O 1
ATOM 918 N N . LEU A 1 114 ? -7.554 -11.172 5.021 1.00 95.88 114 LEU A N 1
ATOM 919 C CA . LEU A 1 114 ? -7.895 -10.171 4.007 1.00 95.88 114 LEU A CA 1
ATOM 920 C C . LEU A 1 114 ? -8.728 -10.735 2.849 1.00 95.88 114 LEU A C 1
ATOM 922 O O . LEU A 1 114 ? -8.992 -10.003 1.899 1.00 95.88 114 LEU A O 1
ATOM 926 N N . ALA A 1 115 ? -9.156 -12.001 2.908 1.00 95.38 115 ALA A N 1
ATOM 927 C CA . ALA A 1 115 ? -10.115 -12.535 1.947 1.00 95.38 115 ALA A CA 1
ATOM 928 C C . ALA A 1 115 ? -11.363 -11.641 1.899 1.00 95.38 115 ALA A C 1
ATOM 930 O O . ALA A 1 115 ? -11.894 -11.217 2.928 1.00 95.38 115 ALA A O 1
ATOM 931 N N . GLY A 1 116 ? -11.790 -11.322 0.685 1.00 94.06 116 GLY A N 1
ATOM 932 C CA . GLY A 1 116 ? -12.837 -10.359 0.389 1.00 94.06 116 GLY A CA 1
ATOM 933 C C . GLY A 1 116 ? -12.315 -8.958 0.075 1.00 94.06 116 GLY A C 1
ATOM 934 O O . GLY A 1 116 ? -13.012 -8.242 -0.630 1.00 94.06 116 GLY A O 1
ATOM 935 N N . THR A 1 117 ? -11.121 -8.541 0.514 1.00 96.12 117 THR A N 1
ATOM 936 C CA . THR A 1 117 ? -10.592 -7.198 0.207 1.00 96.12 117 THR A CA 1
ATOM 937 C C . THR A 1 117 ? -10.098 -7.125 -1.241 1.00 96.12 117 THR A C 1
ATOM 939 O O . THR A 1 117 ? -9.180 -7.849 -1.633 1.00 96.12 117 THR A O 1
ATOM 942 N N . SER A 1 118 ? -10.687 -6.221 -2.030 1.00 96.38 118 SER A N 1
ATOM 943 C CA . SER A 1 118 ? -10.288 -5.967 -3.421 1.00 96.38 118 SER A CA 1
ATOM 944 C C . SER A 1 118 ? -9.123 -4.975 -3.497 1.00 96.38 118 SER A C 1
ATOM 946 O O . SER A 1 118 ? -8.985 -4.096 -2.646 1.00 96.38 118 SER A O 1
ATOM 948 N N . VAL A 1 119 ? -8.295 -5.089 -4.535 1.00 98.00 119 VAL A N 1
ATOM 949 C CA . VAL A 1 119 ? -7.181 -4.167 -4.788 1.00 98.00 119 VAL A CA 1
ATOM 950 C C . VAL A 1 119 ? -7.300 -3.636 -6.203 1.00 98.00 119 VAL A C 1
ATOM 952 O O . VAL A 1 119 ? -7.358 -4.420 -7.145 1.00 98.00 119 VAL A O 1
ATOM 955 N N . PHE A 1 120 ? -7.282 -2.316 -6.349 1.00 97.38 120 PHE A N 1
ATOM 956 C CA . PHE A 1 120 ? -7.032 -1.671 -7.631 1.00 97.38 120 PHE A CA 1
ATOM 957 C C . PHE A 1 120 ? -5.703 -0.925 -7.519 1.00 97.38 120 PHE A C 1
ATOM 959 O O . PHE A 1 120 ? -5.506 -0.155 -6.592 1.00 97.38 120 PHE A O 1
ATOM 966 N N . HIS A 1 121 ? -4.748 -1.212 -8.397 1.00 97.50 121 HIS A N 1
ATOM 967 C CA . HIS A 1 121 ? -3.395 -0.665 -8.311 1.00 97.50 121 HIS A CA 1
ATOM 968 C C . HIS A 1 121 ? -3.059 0.071 -9.597 1.00 97.50 121 HIS A C 1
ATOM 970 O O . HIS A 1 121 ? -3.285 -0.451 -10.690 1.00 97.50 121 HIS A O 1
ATOM 976 N N . PHE A 1 122 ? -2.480 1.259 -9.462 1.00 95.25 122 PHE A N 1
ATOM 977 C CA . PHE A 1 122 ? -2.061 2.076 -10.592 1.00 95.25 122 PHE A CA 1
ATOM 978 C C . PHE A 1 122 ? -0.606 2.487 -10.424 1.00 95.25 122 PHE A C 1
ATOM 980 O O . PHE A 1 122 ? -0.243 2.970 -9.359 1.00 95.25 122 PHE A O 1
ATOM 987 N N . HIS A 1 123 ? 0.225 2.322 -11.452 1.00 95.50 123 HIS A N 1
ATOM 988 C CA . HIS A 1 123 ? 1.666 2.540 -11.319 1.00 95.50 123 HIS A CA 1
ATOM 989 C C . HIS A 1 123 ? 2.328 2.857 -12.660 1.00 95.50 123 HIS A C 1
ATOM 991 O O . HIS A 1 123 ? 1.947 2.314 -13.700 1.00 95.50 123 HIS A O 1
ATOM 997 N N . GLY A 1 124 ? 3.337 3.727 -12.635 1.00 92.19 124 GLY A N 1
ATOM 998 C CA . GLY A 1 124 ? 4.203 3.975 -13.782 1.00 92.19 124 GLY A CA 1
ATOM 999 C C . GLY A 1 124 ? 5.238 2.863 -13.964 1.00 92.19 124 GLY A C 1
ATOM 1000 O O . GLY A 1 124 ? 5.995 2.554 -13.057 1.00 92.19 124 GLY A O 1
ATOM 1001 N N . ILE A 1 125 ? 5.350 2.306 -15.171 1.00 88.62 125 ILE A N 1
ATOM 1002 C CA . ILE A 1 125 ? 6.355 1.264 -15.471 1.00 88.62 125 ILE A CA 1
ATOM 1003 C C . ILE A 1 125 ? 7.802 1.787 -15.566 1.00 88.62 125 ILE A C 1
ATOM 1005 O O . ILE A 1 125 ? 8.724 1.004 -15.768 1.00 88.62 125 ILE A O 1
ATOM 1009 N N . MET A 1 126 ? 7.986 3.106 -15.497 1.00 90.75 126 MET A N 1
ATOM 1010 C CA . MET A 1 126 ? 9.290 3.783 -15.465 1.00 90.75 126 MET A CA 1
ATOM 1011 C C . MET A 1 126 ? 9.484 4.526 -14.138 1.00 90.75 126 MET A C 1
ATOM 1013 O O . MET A 1 126 ? 10.289 5.448 -14.073 1.00 90.75 126 MET A O 1
ATOM 1017 N N . ASP A 1 127 ? 8.692 4.188 -13.118 1.00 95.25 127 ASP A N 1
ATOM 1018 C CA . ASP A 1 127 ? 8.857 4.754 -11.787 1.00 95.25 127 ASP A CA 1
ATOM 1019 C C . ASP A 1 127 ? 10.201 4.291 -11.209 1.00 95.25 127 ASP A C 1
ATOM 1021 O O . ASP A 1 127 ? 10.473 3.091 -11.129 1.00 95.25 127 ASP A O 1
ATOM 1025 N N . THR A 1 128 ? 11.059 5.253 -10.883 1.00 96.62 128 THR A N 1
ATOM 1026 C CA . THR A 1 128 ? 12.363 5.022 -10.253 1.00 96.62 128 THR A CA 1
ATOM 1027 C C . THR A 1 128 ? 12.356 5.389 -8.774 1.00 96.62 128 THR A C 1
ATOM 1029 O O . THR A 1 128 ? 13.345 5.139 -8.100 1.00 96.62 128 THR A O 1
ATOM 1032 N N . GLU A 1 129 ? 11.274 5.979 -8.267 1.00 95.00 129 GLU A N 1
ATOM 1033 C CA . GLU A 1 129 ? 11.126 6.373 -6.864 1.00 95.00 129 GLU A CA 1
ATOM 1034 C C . GLU A 1 129 ? 10.526 5.227 -6.047 1.00 95.00 129 GLU A C 1
ATOM 1036 O O . GLU A 1 129 ? 11.030 4.854 -4.994 1.00 95.00 129 GLU A O 1
ATOM 1041 N N . VAL A 1 130 ? 9.490 4.584 -6.587 1.00 95.56 130 VAL A N 1
ATOM 1042 C CA . VAL A 1 130 ? 8.954 3.324 -6.067 1.00 95.56 130 VAL A CA 1
ATOM 1043 C C . VAL A 1 130 ? 8.947 2.309 -7.206 1.00 95.56 130 VAL A C 1
ATOM 1045 O O . VAL A 1 130 ? 7.914 2.085 -7.828 1.00 95.56 130 VAL A O 1
ATOM 1048 N N . PRO A 1 131 ? 10.085 1.678 -7.537 1.00 96.50 131 PRO A N 1
ATOM 1049 C CA . PRO A 1 131 ? 10.134 0.726 -8.632 1.00 96.50 131 PRO A CA 1
ATOM 1050 C C . PRO A 1 131 ? 9.101 -0.395 -8.485 1.00 96.50 131 PRO A C 1
ATOM 1052 O O . PRO A 1 131 ? 8.978 -1.045 -7.449 1.00 96.50 131 PRO A O 1
ATOM 1055 N N . MET A 1 132 ? 8.380 -0.680 -9.573 1.00 94.69 132 MET A N 1
ATOM 1056 C CA . MET A 1 132 ? 7.395 -1.770 -9.613 1.00 94.69 132 MET A CA 1
ATOM 1057 C C . MET A 1 132 ? 8.008 -3.171 -9.504 1.00 94.69 132 MET A C 1
ATOM 1059 O O . MET A 1 132 ? 7.273 -4.150 -9.332 1.00 94.69 132 MET A O 1
ATOM 1063 N N . ASN A 1 133 ? 9.318 -3.273 -9.710 1.00 93.94 133 ASN A N 1
ATOM 1064 C CA . ASN A 1 133 ? 10.101 -4.500 -9.739 1.00 93.94 133 ASN A CA 1
ATOM 1065 C C . ASN A 1 133 ? 10.977 -4.582 -8.470 1.00 93.94 133 ASN A C 1
ATOM 1067 O O . ASN A 1 133 ? 10.646 -4.002 -7.444 1.00 93.94 133 ASN A O 1
ATOM 1071 N N . SER A 1 134 ? 12.068 -5.347 -8.514 1.00 92.06 134 SER A N 1
ATOM 1072 C CA . SER A 1 134 ? 12.989 -5.506 -7.383 1.00 92.06 134 SER A CA 1
ATOM 1073 C C . SER A 1 134 ? 14.236 -4.615 -7.457 1.00 92.06 134 SER A C 1
ATOM 1075 O O . SER A 1 134 ? 15.176 -4.859 -6.693 1.00 92.06 134 SER A O 1
ATOM 1077 N N . SER A 1 135 ? 14.296 -3.663 -8.399 1.00 96.50 135 SER A N 1
ATOM 1078 C CA . SER A 1 135 ? 15.414 -2.726 -8.503 1.00 96.50 135 SER A CA 1
ATOM 1079 C C . SER A 1 135 ? 15.444 -1.789 -7.303 1.00 96.50 135 SER A C 1
ATOM 1081 O O . SER A 1 135 ? 14.456 -1.624 -6.589 1.00 96.50 135 SER A O 1
ATOM 1083 N N . GLU A 1 136 ? 16.605 -1.189 -7.086 1.00 96.62 136 GLU A N 1
ATOM 1084 C CA . GLU A 1 136 ? 16.750 -0.091 -6.137 1.00 96.62 136 GLU A CA 1
ATOM 1085 C C . GLU A 1 136 ? 15.979 1.134 -6.624 1.00 96.62 136 GLU A C 1
ATOM 1087 O O . GLU A 1 136 ? 15.931 1.386 -7.836 1.00 96.62 136 GLU A O 1
ATOM 1092 N N . SER A 1 137 ? 15.368 1.867 -5.701 1.00 96.12 137 SER A N 1
ATOM 1093 C CA . SER A 1 137 ? 14.848 3.203 -5.971 1.00 96.12 137 SER A CA 1
ATOM 1094 C C . SER A 1 137 ? 15.957 4.251 -5.987 1.00 96.12 137 SER A C 1
ATOM 1096 O O . SER A 1 137 ? 17.079 4.009 -5.545 1.00 96.12 137 SER A O 1
ATOM 1098 N N . GLY A 1 138 ? 15.638 5.442 -6.492 1.00 94.06 138 GLY A N 1
ATOM 1099 C CA . GLY A 1 138 ? 16.561 6.576 -6.530 1.00 94.06 138 GLY A CA 1
ATOM 1100 C C . GLY A 1 138 ? 17.045 7.040 -5.152 1.00 94.06 138 GLY A C 1
ATOM 1101 O O . GLY A 1 138 ? 18.114 7.635 -5.065 1.00 94.06 138 GLY A O 1
ATOM 1102 N N . ASP A 1 139 ? 16.292 6.741 -4.094 1.00 91.56 139 ASP A N 1
ATOM 1103 C CA . ASP A 1 139 ? 16.592 7.053 -2.693 1.00 91.56 139 ASP A CA 1
ATOM 1104 C C . ASP A 1 139 ? 17.123 5.842 -1.894 1.00 91.56 139 ASP A C 1
ATOM 1106 O O . ASP A 1 139 ? 17.215 5.887 -0.666 1.00 91.56 139 ASP A O 1
ATOM 1110 N N . GLY A 1 140 ? 17.496 4.759 -2.586 1.00 94.50 140 GLY A N 1
ATOM 1111 C CA . GLY A 1 140 ? 18.204 3.622 -2.000 1.00 94.50 140 GLY A CA 1
ATOM 1112 C C . GLY A 1 140 ? 17.314 2.554 -1.364 1.00 94.50 140 GLY A C 1
ATOM 1113 O O . GLY A 1 140 ? 17.827 1.662 -0.695 1.00 94.50 140 GLY A O 1
ATOM 1114 N N . TYR A 1 141 ? 15.994 2.590 -1.534 1.00 94.06 141 TYR A N 1
ATOM 1115 C CA . TYR A 1 141 ? 15.076 1.582 -0.994 1.00 94.06 141 TYR A CA 1
ATOM 1116 C C . TYR A 1 141 ? 14.812 0.430 -1.965 1.00 94.06 141 TYR A C 1
ATOM 1118 O O . TYR A 1 141 ? 14.965 0.523 -3.183 1.00 94.06 141 TYR A O 1
ATOM 1126 N N . TYR A 1 142 ? 14.368 -0.693 -1.405 1.00 95.06 142 TYR A N 1
ATOM 1127 C CA . TYR A 1 142 ? 13.930 -1.850 -2.166 1.00 95.06 142 TYR A CA 1
ATOM 1128 C C . TYR A 1 142 ? 12.487 -2.210 -1.843 1.00 95.06 142 TYR A C 1
ATOM 1130 O O . TYR A 1 142 ? 12.065 -2.241 -0.683 1.00 95.06 142 TYR A O 1
ATOM 1138 N N . TYR A 1 143 ? 11.754 -2.602 -2.880 1.00 95.38 143 TYR A N 1
ATOM 1139 C CA . TYR A 1 143 ? 10.343 -2.944 -2.790 1.00 95.38 143 TYR A CA 1
ATOM 1140 C C . TYR A 1 143 ? 10.081 -4.387 -3.225 1.00 95.38 143 TYR A C 1
ATOM 1142 O O . TYR A 1 143 ? 10.878 -5.029 -3.914 1.00 95.38 143 TYR A O 1
ATOM 1150 N N . VAL A 1 144 ? 8.954 -4.925 -2.772 1.00 96.50 144 VAL A N 1
ATOM 1151 C CA . VAL A 1 144 ? 8.386 -6.165 -3.301 1.00 96.50 144 VAL A CA 1
ATOM 1152 C C . VAL A 1 144 ? 7.819 -5.854 -4.684 1.00 96.50 144 VAL A C 1
ATOM 1154 O O . VAL A 1 144 ? 7.048 -4.894 -4.797 1.00 96.50 144 VAL A O 1
ATOM 1157 N N . PRO A 1 145 ? 8.107 -6.670 -5.715 1.00 97.12 145 PRO A N 1
ATOM 1158 C CA . PRO A 1 145 ? 7.486 -6.500 -7.016 1.00 97.12 145 PRO A CA 1
ATOM 1159 C C . PRO A 1 145 ? 5.963 -6.397 -6.893 1.00 97.12 145 PRO A C 1
ATOM 1161 O O . PRO A 1 145 ? 5.295 -7.245 -6.296 1.00 97.12 145 PRO A O 1
ATOM 1164 N N . THR A 1 146 ? 5.385 -5.353 -7.474 1.00 96.00 146 THR A N 1
ATOM 1165 C CA . THR A 1 146 ? 3.943 -5.066 -7.358 1.00 96.00 146 THR A CA 1
ATOM 1166 C C . THR A 1 146 ? 3.085 -6.229 -7.861 1.00 96.00 146 THR A C 1
ATOM 1168 O O . THR A 1 146 ? 2.073 -6.568 -7.248 1.00 96.00 146 THR A O 1
ATOM 1171 N N . ILE A 1 147 ? 3.540 -6.923 -8.911 1.00 95.75 147 ILE A N 1
ATOM 1172 C CA . ILE A 1 147 ? 2.884 -8.123 -9.441 1.00 95.75 147 ILE A CA 1
ATOM 1173 C C . ILE A 1 147 ? 2.828 -9.271 -8.420 1.00 95.75 147 ILE A C 1
ATOM 1175 O O . ILE A 1 147 ? 1.834 -9.990 -8.374 1.00 95.75 147 ILE A O 1
ATOM 1179 N N . GLU A 1 148 ? 3.847 -9.427 -7.569 1.00 97.56 148 GLU A N 1
ATOM 1180 C CA . GLU A 1 148 ? 3.872 -10.440 -6.508 1.00 97.56 148 GLU A CA 1
ATOM 1181 C C . GLU A 1 148 ? 2.846 -10.100 -5.422 1.00 97.56 148 GLU A C 1
ATOM 1183 O O . GLU A 1 148 ? 2.072 -10.959 -4.994 1.00 97.56 148 GLU A O 1
ATOM 1188 N N . THR A 1 149 ? 2.770 -8.820 -5.045 1.00 96.94 149 THR A N 1
ATOM 1189 C CA . THR A 1 149 ? 1.763 -8.323 -4.098 1.00 96.94 149 THR A CA 1
ATOM 1190 C C . THR A 1 149 ? 0.345 -8.582 -4.611 1.00 96.94 149 THR A C 1
ATOM 1192 O O . THR A 1 149 ? -0.492 -9.122 -3.884 1.00 96.94 149 THR A O 1
ATOM 1195 N N . LEU A 1 150 ? 0.071 -8.241 -5.873 1.00 97.75 150 LEU A N 1
ATOM 1196 C CA . LEU A 1 150 ? -1.240 -8.443 -6.494 1.00 97.75 150 LEU A CA 1
ATOM 1197 C C . LEU A 1 150 ? -1.581 -9.929 -6.651 1.00 97.75 150 LEU A C 1
ATOM 1199 O O . LEU A 1 150 ? -2.688 -10.334 -6.300 1.00 97.75 150 LEU A O 1
ATOM 1203 N N . ALA A 1 151 ? -0.624 -10.760 -7.074 1.00 97.81 151 ALA A N 1
ATOM 1204 C CA . ALA A 1 151 ? -0.804 -12.209 -7.149 1.00 97.81 151 ALA A CA 1
ATOM 1205 C C . ALA A 1 151 ? -1.124 -12.815 -5.775 1.00 97.81 151 ALA A C 1
ATOM 1207 O O . ALA A 1 151 ? -1.940 -13.732 -5.664 1.00 97.81 151 ALA A O 1
ATOM 1208 N N . ARG A 1 152 ? -0.530 -12.283 -4.703 1.00 97.88 152 ARG A N 1
ATOM 1209 C CA . ARG A 1 152 ? -0.830 -12.726 -3.344 1.00 97.88 152 ARG A CA 1
ATOM 1210 C C . ARG A 1 152 ? -2.243 -12.330 -2.896 1.00 97.88 152 ARG A C 1
ATOM 1212 O O . ARG A 1 152 ? -2.917 -13.148 -2.269 1.00 97.88 152 ARG A O 1
ATOM 1219 N N . TYR A 1 153 ? -2.716 -11.127 -3.226 1.00 97.62 153 TYR A N 1
ATOM 1220 C CA . TYR A 1 153 ? -4.120 -10.747 -3.004 1.00 97.62 153 TYR A CA 1
ATOM 1221 C C . TYR A 1 153 ? -5.082 -11.621 -3.812 1.00 97.62 153 TYR A C 1
ATOM 1223 O O . TYR A 1 153 ? -6.093 -12.065 -3.269 1.00 97.62 153 TYR A O 1
ATOM 1231 N N . ALA A 1 154 ? -4.754 -11.920 -5.070 1.00 97.81 154 ALA A N 1
ATOM 1232 C CA . ALA A 1 154 ? -5.526 -12.838 -5.901 1.00 97.81 154 ALA A CA 1
ATOM 1233 C C . ALA A 1 154 ? -5.610 -14.235 -5.265 1.00 97.81 154 ALA A C 1
ATOM 1235 O O . ALA A 1 154 ? -6.692 -14.800 -5.142 1.00 97.81 154 ALA A O 1
ATOM 1236 N N . GLN A 1 155 ? -4.491 -14.753 -4.751 1.00 97.44 155 GLN A N 1
ATOM 1237 C CA . GLN A 1 155 ? -4.453 -16.031 -4.040 1.00 97.44 155 GLN A CA 1
ATOM 1238 C C . GLN A 1 155 ? -5.327 -16.032 -2.776 1.00 97.44 155 GLN A C 1
ATOM 1240 O O . GLN A 1 155 ? -6.026 -17.006 -2.511 1.00 97.44 155 GLN A O 1
ATOM 1245 N N . VAL A 1 156 ? -5.278 -14.969 -1.966 1.00 96.75 156 VAL A N 1
ATOM 1246 C CA . VAL A 1 156 ? -6.101 -14.858 -0.747 1.00 96.75 156 VAL A CA 1
ATOM 1247 C C . VAL A 1 156 ? -7.594 -14.756 -1.072 1.00 96.75 156 VAL A C 1
ATOM 1249 O O . VAL A 1 156 ? -8.416 -15.234 -0.293 1.00 96.75 156 VAL A O 1
ATOM 1252 N N . ASN A 1 157 ? -7.936 -14.184 -2.225 1.00 96.75 157 ASN A N 1
ATOM 1253 C CA . ASN A 1 157 ? -9.304 -14.075 -2.727 1.00 96.75 157 ASN A CA 1
ATOM 1254 C C . ASN A 1 157 ? -9.758 -15.272 -3.584 1.00 96.75 157 ASN A C 1
ATOM 1256 O O . ASN A 1 157 ? -10.845 -15.211 -4.154 1.00 96.75 157 ASN A O 1
ATOM 1260 N N . ASP A 1 158 ? -8.958 -16.342 -3.659 1.00 96.62 158 ASP A N 1
ATOM 1261 C CA . ASP A 1 158 ? -9.240 -17.544 -4.461 1.00 96.62 158 ASP A CA 1
ATOM 1262 C C . ASP A 1 158 ? -9.584 -17.215 -5.924 1.00 96.62 158 ASP A C 1
ATOM 1264 O O . ASP A 1 158 ? -10.554 -17.712 -6.486 1.00 96.62 158 ASP A O 1
ATOM 1268 N N . CYS A 1 159 ? -8.827 -16.290 -6.514 1.00 97.62 159 CYS A N 1
ATOM 1269 C CA . CYS A 1 159 ? -8.913 -15.951 -7.931 1.00 97.62 159 CYS A CA 1
ATOM 1270 C C . CYS A 1 159 ? -8.072 -16.917 -8.781 1.00 97.62 159 CYS A C 1
ATOM 1272 O O . CYS A 1 159 ? -7.276 -17.714 -8.271 1.00 97.62 159 CYS A O 1
ATOM 1274 N N . ASP A 1 160 ? -8.179 -16.778 -10.102 1.00 97.06 160 ASP A N 1
ATOM 1275 C CA . ASP A 1 160 ? -7.322 -17.462 -11.065 1.00 97.06 160 ASP A CA 1
ATOM 1276 C C . ASP A 1 160 ? -5.834 -17.256 -10.750 1.00 97.06 160 ASP A C 1
ATOM 1278 O O . ASP A 1 160 ? -5.414 -16.254 -10.182 1.00 97.06 160 ASP A O 1
ATOM 1282 N N . ARG A 1 161 ? -4.976 -18.203 -11.140 1.00 93.12 161 ARG A N 1
ATOM 1283 C CA . ARG A 1 161 ? -3.531 -18.107 -10.841 1.00 93.12 161 ARG A CA 1
ATOM 1284 C C . ARG A 1 161 ? -2.798 -17.067 -11.683 1.00 93.12 161 ARG A C 1
ATOM 1286 O O . ARG A 1 161 ? -1.698 -16.653 -11.321 1.00 93.12 161 ARG A O 1
ATOM 1293 N N . ARG A 1 162 ? -3.351 -16.706 -12.839 1.00 96.06 162 ARG A N 1
ATOM 1294 C CA . ARG A 1 162 ? -2.725 -15.800 -13.804 1.00 96.06 162 ARG A CA 1
ATOM 1295 C C . ARG A 1 162 ? -3.649 -14.618 -14.065 1.00 96.06 162 ARG A C 1
ATOM 1297 O O . ARG A 1 162 ? -4.852 -14.835 -14.192 1.00 96.06 162 ARG A O 1
ATOM 1304 N N . PRO A 1 163 ? -3.103 -13.400 -14.180 1.00 96.31 163 PRO A N 1
ATOM 1305 C CA . PRO A 1 163 ? -3.906 -12.259 -14.561 1.00 96.31 163 PRO A CA 1
ATOM 1306 C C . PRO A 1 163 ? -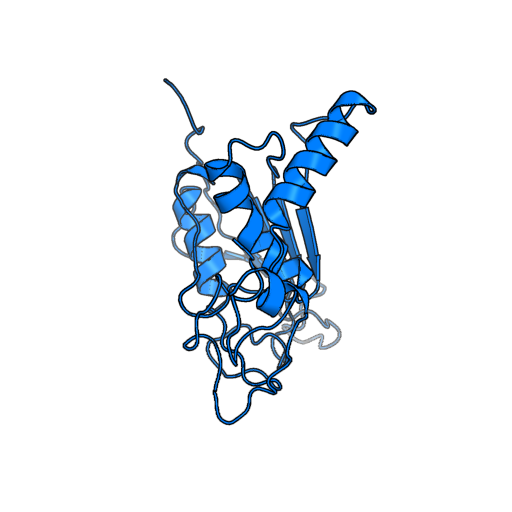4.280 -12.337 -16.046 1.00 96.31 163 PRO A C 1
ATOM 1308 O O . PRO A 1 163 ? -3.496 -12.793 -16.883 1.00 96.31 163 PRO A O 1
ATOM 1311 N N . THR A 1 164 ? -5.469 -11.847 -16.366 1.00 95.69 164 THR A N 1
ATOM 1312 C CA . THR A 1 164 ? -5.994 -11.687 -17.720 1.00 95.69 164 THR A CA 1
ATOM 1313 C C . THR A 1 164 ? -5.770 -10.245 -18.176 1.00 95.69 164 THR A C 1
ATOM 1315 O O . THR A 1 164 ? -6.160 -9.320 -17.460 1.00 95.69 164 THR A O 1
ATOM 1318 N N . PRO A 1 165 ? -5.142 -10.010 -19.341 1.00 92.38 165 PRO A N 1
ATOM 1319 C CA . PRO A 1 165 ? -5.026 -8.670 -19.902 1.00 92.38 165 PRO A CA 1
ATOM 1320 C C . PRO A 1 165 ? -6.393 -8.065 -20.233 1.00 92.38 165 PRO A C 1
ATOM 1322 O O . PRO A 1 165 ? -7.226 -8.709 -20.871 1.00 92.38 165 PRO A O 1
ATOM 1325 N N . ILE A 1 166 ? -6.590 -6.807 -19.849 1.00 88.19 166 ILE A N 1
ATOM 1326 C CA . ILE A 1 166 ? -7.735 -5.989 -20.245 1.00 88.19 166 ILE A CA 1
ATOM 1327 C C . ILE A 1 166 ? -7.235 -4.986 -21.275 1.00 88.19 166 ILE A C 1
ATOM 1329 O O . ILE A 1 166 ? -6.383 -4.152 -20.969 1.00 88.19 166 ILE A O 1
ATOM 1333 N N . PHE A 1 167 ? -7.796 -5.058 -22.479 1.00 83.50 167 PHE A N 1
ATOM 1334 C CA . PHE A 1 167 ? -7.495 -4.130 -23.561 1.00 83.50 167 PHE A CA 1
ATOM 1335 C C . PHE A 1 167 ? -8.602 -3.090 -23.690 1.00 83.50 167 PHE A C 1
ATOM 1337 O O . PHE A 1 167 ? -9.781 -3.430 -23.798 1.00 83.50 167 PHE A O 1
ATOM 1344 N N . ASN A 1 168 ? -8.227 -1.817 -23.732 1.00 75.19 168 ASN A N 1
ATOM 1345 C CA . ASN A 1 168 ? -9.140 -0.719 -24.013 1.00 75.19 168 ASN A CA 1
ATOM 1346 C C . ASN A 1 168 ? -8.522 0.283 -25.010 1.00 75.19 168 ASN A C 1
ATOM 1348 O O . ASN A 1 168 ? -7.326 0.274 -25.291 1.00 75.19 168 ASN A O 1
ATOM 1352 N N . LYS A 1 169 ? -9.354 1.182 -25.549 1.00 77.75 169 LYS A N 1
ATOM 1353 C CA . LYS A 1 169 ? -8.961 2.165 -26.580 1.00 77.75 169 LYS A CA 1
ATOM 1354 C C . LYS A 1 169 ? -7.915 3.204 -26.136 1.00 77.75 169 LYS A C 1
ATOM 1356 O O . LYS A 1 169 ? -7.456 3.979 -26.970 1.00 77.75 169 LYS A O 1
ATOM 1361 N N . HIS A 1 170 ? -7.599 3.277 -24.845 1.00 76.38 170 HIS A N 1
ATOM 1362 C CA . HIS A 1 170 ? -6.617 4.194 -24.261 1.00 76.38 170 HIS A CA 1
ATOM 1363 C C . HIS A 1 170 ? -5.259 3.531 -23.998 1.00 76.38 170 HIS A C 1
ATOM 1365 O O . HIS A 1 170 ? -4.310 4.233 -23.633 1.00 76.38 170 HIS A O 1
ATOM 1371 N N . ASP A 1 171 ? -5.148 2.218 -24.210 1.00 75.94 171 ASP A N 1
ATOM 1372 C CA . ASP A 1 171 ? -3.880 1.508 -24.109 1.00 75.94 171 ASP A CA 1
ATOM 1373 C C . ASP A 1 171 ? -2.998 1.838 -25.322 1.00 75.94 171 ASP A C 1
ATOM 1375 O O . ASP A 1 171 ? -3.440 1.843 -26.470 1.00 75.94 171 ASP A O 1
ATOM 1379 N N . GLY A 1 172 ? -1.720 2.110 -25.076 1.00 66.00 172 GLY A N 1
ATOM 1380 C CA . GLY A 1 172 ? -0.698 2.435 -26.069 1.00 66.00 172 GLY A CA 1
ATOM 1381 C C . GLY A 1 172 ? -0.203 1.219 -26.859 1.00 66.00 172 GLY A C 1
ATOM 1382 O O . GLY A 1 172 ? 0.995 1.111 -27.128 1.00 66.00 172 GLY A O 1
ATOM 1383 N N . HIS A 1 173 ? -1.098 0.296 -27.216 1.00 55.28 173 HIS A N 1
ATOM 1384 C CA . HIS A 1 173 ? -0.803 -0.890 -28.018 1.00 55.28 173 HIS A CA 1
ATOM 1385 C C . HIS A 1 173 ? -1.503 -0.828 -29.388 1.00 55.28 173 HIS A C 1
ATOM 1387 O O . HIS A 1 173 ? -2.675 -0.482 -29.494 1.00 55.28 173 HIS A O 1
ATOM 1393 N N . GLY A 1 174 ? -0.780 -1.185 -30.459 1.00 53.44 174 GLY A N 1
ATOM 1394 C CA . GLY A 1 174 ? -1.283 -1.188 -31.842 1.00 53.44 174 GLY A CA 1
ATOM 1395 C C . GLY A 1 174 ? -0.811 -0.003 -32.702 1.00 53.44 174 GLY A C 1
ATOM 1396 O O . GLY A 1 174 ? 0.179 0.658 -32.395 1.00 53.44 174 GLY A O 1
ATOM 1397 N N . LYS A 1 175 ? -1.498 0.250 -33.830 1.00 45.50 175 LYS A N 1
ATOM 1398 C CA . LYS A 1 175 ? -1.127 1.280 -34.832 1.00 45.50 175 LYS A CA 1
ATOM 1399 C C . LYS A 1 175 ? -1.402 2.727 -34.386 1.00 45.50 175 LYS A C 1
ATOM 1401 O O . LYS A 1 175 ? -0.976 3.655 -35.066 1.00 45.50 175 LYS A O 1
ATOM 1406 N N . VAL A 1 176 ? -2.082 2.927 -33.257 1.00 49.34 176 VAL A N 1
ATOM 1407 C CA . VAL A 1 176 ? -2.432 4.248 -32.718 1.00 49.34 176 VAL A CA 1
ATOM 1408 C C . VAL A 1 176 ? -1.625 4.482 -31.438 1.00 49.34 176 VAL A C 1
ATOM 1410 O O . VAL A 1 176 ? -1.985 4.028 -30.360 1.00 49.34 176 VAL A O 1
ATOM 1413 N N . LYS A 1 177 ? -0.495 5.185 -31.565 1.00 52.62 177 LYS A N 1
ATOM 1414 C CA . LYS A 1 177 ? 0.454 5.483 -30.473 1.00 52.62 177 LYS A CA 1
ATOM 1415 C C . LYS A 1 177 ? 0.026 6.671 -29.590 1.00 52.62 177 LYS A C 1
ATOM 1417 O O . LYS A 1 177 ? 0.879 7.430 -29.141 1.00 52.62 177 LYS A O 1
ATOM 1422 N N . THR A 1 178 ? -1.272 6.908 -29.396 1.00 54.53 178 THR A N 1
ATOM 1423 C CA . THR A 1 178 ? -1.760 8.088 -28.648 1.00 54.53 178 THR A CA 1
ATOM 1424 C C . THR A 1 178 ? -2.138 7.780 -27.197 1.00 54.53 178 THR A C 1
ATOM 1426 O O . THR A 1 178 ? -2.262 8.704 -26.393 1.00 54.53 178 THR A O 1
ATOM 1429 N N . GLY A 1 179 ? -2.286 6.500 -26.838 1.00 55.62 179 GLY A N 1
ATOM 1430 C CA . GLY A 1 179 ? -2.539 6.058 -25.467 1.00 55.62 179 GLY A CA 1
ATOM 1431 C C . GLY A 1 179 ? -1.303 6.190 -24.573 1.00 55.62 179 GLY A C 1
ATOM 1432 O O . GLY A 1 179 ? -0.222 5.728 -24.935 1.00 55.62 179 GLY A O 1
ATOM 1433 N N . ARG A 1 180 ? -1.453 6.817 -23.396 1.00 66.69 180 ARG A N 1
ATOM 1434 C CA . ARG A 1 180 ? -0.388 6.923 -22.373 1.00 66.69 180 ARG A CA 1
ATOM 1435 C C . ARG A 1 180 ? -0.345 5.723 -21.421 1.00 66.69 180 ARG A C 1
ATOM 1437 O O . ARG A 1 180 ? 0.648 5.548 -20.721 1.00 66.69 180 ARG A O 1
ATOM 1444 N N . LEU A 1 181 ? -1.405 4.914 -21.379 1.00 75.69 181 LEU A N 1
ATOM 1445 C CA . LEU A 1 181 ? -1.465 3.720 -20.541 1.00 75.69 181 LEU A CA 1
ATOM 1446 C C . LEU A 1 181 ? -0.791 2.558 -21.256 1.00 75.69 181 LEU A C 1
ATOM 1448 O O . LEU A 1 181 ? -0.997 2.357 -22.447 1.00 75.69 181 LEU A O 1
ATOM 1452 N N . ARG A 1 182 ? 0.017 1.779 -20.541 1.00 79.50 182 ARG A N 1
ATOM 1453 C CA . ARG A 1 182 ? 0.582 0.548 -21.106 1.00 79.50 182 ARG A CA 1
ATOM 1454 C C . ARG A 1 182 ? -0.439 -0.581 -21.155 1.00 79.50 182 ARG A C 1
ATOM 1456 O O . ARG A 1 182 ? -0.326 -1.423 -22.018 1.00 79.50 182 ARG A O 1
ATOM 1463 N N . GLY A 1 183 ? -1.434 -0.590 -20.285 1.00 85.38 183 GLY A N 1
ATOM 1464 C CA . GLY A 1 183 ? -2.473 -1.611 -20.269 1.00 85.38 183 GLY A CA 1
ATOM 1465 C C . GLY A 1 183 ? -2.904 -1.926 -18.851 1.00 85.38 183 GLY A C 1
ATOM 1466 O O . GLY A 1 183 ? -2.310 -1.441 -17.885 1.00 85.38 183 GLY A O 1
ATOM 1467 N N . CYS A 1 184 ? -3.931 -2.757 -18.739 1.00 89.50 184 CYS A N 1
ATOM 1468 C CA . CYS A 1 184 ? -4.445 -3.242 -17.470 1.00 89.50 184 CYS A CA 1
ATOM 1469 C C . CYS A 1 184 ? -4.433 -4.769 -17.460 1.00 89.50 184 CYS A C 1
ATOM 1471 O O . CYS A 1 184 ? -4.529 -5.418 -18.502 1.00 89.50 184 CYS A O 1
ATOM 1473 N N . VAL A 1 185 ? -4.323 -5.347 -16.271 1.00 93.56 185 VAL A N 1
ATOM 1474 C CA . VAL A 1 185 ? -4.497 -6.783 -16.068 1.00 93.56 185 VAL A CA 1
ATOM 1475 C C . VAL A 1 185 ? -5.361 -7.007 -14.834 1.00 93.56 185 VAL A C 1
ATOM 1477 O O . VAL A 1 185 ? -5.298 -6.222 -13.889 1.00 93.56 185 VAL A O 1
ATOM 1480 N N . GLU A 1 186 ? -6.152 -8.072 -14.837 1.00 95.69 186 GLU A N 1
ATOM 1481 C CA . GLU A 1 186 ? -7.062 -8.414 -13.743 1.00 95.69 186 GLU A CA 1
ATOM 1482 C C . GLU A 1 186 ? -7.000 -9.908 -13.432 1.00 95.69 186 GLU A C 1
ATOM 1484 O O . GLU A 1 186 ? -6.929 -10.745 -14.329 1.00 95.69 186 GLU A O 1
ATOM 1489 N N . TRP A 1 187 ? -7.037 -10.258 -12.149 1.00 97.00 187 TRP A N 1
ATOM 1490 C CA . TRP A 1 187 ? -7.231 -11.639 -11.721 1.00 97.00 187 TRP A CA 1
ATOM 1491 C C . TRP A 1 187 ? -8.729 -11.916 -11.608 1.00 97.00 187 TRP A C 1
ATOM 1493 O O . TRP A 1 187 ? -9.407 -11.315 -10.779 1.00 97.00 187 TRP A O 1
ATOM 1503 N N . LEU A 1 188 ? -9.230 -12.810 -12.459 1.00 95.56 188 LEU A N 1
ATOM 1504 C CA . LEU A 1 188 ? -10.648 -13.159 -12.560 1.00 95.56 188 LEU A CA 1
ATOM 1505 C C . LEU A 1 188 ? -10.983 -14.379 -11.688 1.00 95.56 188 LEU A C 1
ATOM 1507 O O . LEU A 1 188 ? -10.111 -14.946 -11.032 1.00 95.56 188 LEU A O 1
ATOM 1511 N N . GLY A 1 189 ? -12.260 -14.767 -11.646 1.00 94.88 189 GLY A N 1
ATOM 1512 C CA . GLY A 1 189 ? -12.692 -16.017 -11.006 1.00 94.88 189 GLY A CA 1
ATOM 1513 C C . GLY A 1 189 ? -12.638 -16.026 -9.474 1.00 94.88 189 GLY A C 1
ATOM 1514 O O . GLY A 1 189 ? -12.730 -17.090 -8.877 1.00 94.88 189 GLY A O 1
ATOM 1515 N N . CYS A 1 190 ? -12.497 -14.864 -8.832 1.00 94.69 190 CYS A N 1
ATOM 1516 C CA . CYS A 1 190 ? -12.367 -14.765 -7.380 1.00 94.69 190 CYS A CA 1
ATOM 1517 C C . CYS A 1 190 ? -13.598 -15.309 -6.641 1.00 94.69 190 CYS A C 1
ATOM 1519 O O . CYS A 1 190 ? -14.718 -14.834 -6.847 1.00 94.69 190 CYS A O 1
ATOM 1521 N N . SER A 1 191 ? -13.373 -16.235 -5.710 1.00 91.00 191 SER A N 1
ATOM 1522 C CA . SER A 1 191 ? -14.389 -16.729 -4.778 1.00 91.00 191 SER A CA 1
ATOM 1523 C C . SER A 1 191 ? -13.894 -16.587 -3.336 1.00 91.00 191 SER A C 1
ATOM 1525 O O . SER A 1 191 ? -13.537 -17.571 -2.681 1.00 91.00 191 SER A O 1
ATOM 1527 N N . PRO A 1 192 ? -13.823 -15.351 -2.804 1.00 75.12 192 PRO A N 1
ATOM 1528 C CA . PRO A 1 192 ? -13.326 -15.148 -1.457 1.00 75.12 192 PRO A CA 1
ATOM 1529 C C . PRO A 1 192 ? -14.256 -15.860 -0.474 1.00 75.12 192 PRO A C 1
ATOM 1531 O O . PRO A 1 192 ? -15.426 -15.501 -0.331 1.00 75.12 192 PRO A O 1
ATOM 1534 N N . ARG A 1 193 ? -13.741 -16.872 0.233 1.00 62.69 193 ARG A N 1
ATOM 1535 C CA . ARG A 1 193 ? -14.473 -17.456 1.362 1.00 62.69 193 ARG A CA 1
ATOM 1536 C C . ARG A 1 193 ? -14.715 -16.347 2.378 1.00 62.69 193 ARG A C 1
ATOM 1538 O O . ARG A 1 193 ? -13.759 -15.693 2.800 1.00 62.69 193 ARG A O 1
ATOM 1545 N N . ALA A 1 194 ? -15.976 -16.139 2.756 1.00 53.53 194 ALA A N 1
ATOM 1546 C CA . ALA A 1 194 ? -16.341 -15.161 3.770 1.00 53.53 194 ALA A CA 1
ATOM 1547 C C . ALA A 1 194 ? -15.453 -15.355 5.016 1.00 53.53 194 ALA A C 1
ATOM 1549 O O . ALA A 1 194 ? -15.320 -16.489 5.496 1.00 53.53 194 ALA A O 1
ATOM 1550 N N . PRO A 1 195 ? -14.811 -14.297 5.538 1.00 49.41 195 PRO A N 1
ATOM 1551 C CA . PRO A 1 195 ? -14.057 -14.410 6.772 1.00 49.41 195 PRO A CA 1
ATOM 1552 C C . PRO A 1 195 ? -15.038 -14.599 7.941 1.00 49.41 195 PRO A C 1
ATOM 1554 O O . PRO A 1 195 ? -15.511 -13.624 8.510 1.00 49.41 195 PRO A O 1
ATOM 1557 N N . GLY A 1 196 ? -15.324 -15.860 8.292 1.00 43.88 196 GLY A N 1
ATOM 1558 C CA . GLY A 1 196 ? -16.002 -16.248 9.535 1.00 43.88 196 GLY A CA 1
ATOM 1559 C C . GLY A 1 196 ? -17.435 -16.762 9.381 1.00 43.88 196 GLY A C 1
ATOM 1560 O O . GLY A 1 196 ? -18.379 -16.079 9.751 1.00 43.88 196 GLY A O 1
ATOM 1561 N N . GLY A 1 197 ? -17.585 -18.007 8.924 1.00 33.56 197 GLY A N 1
ATOM 1562 C CA . GLY A 1 197 ? -18.551 -18.908 9.550 1.00 33.56 197 GLY A CA 1
ATOM 1563 C C . GLY A 1 197 ? -17.857 -19.575 10.738 1.00 33.56 197 GLY A C 1
ATOM 1564 O O . GLY A 1 197 ? -17.153 -20.566 10.547 1.00 33.56 197 GLY A O 1
ATOM 1565 N N . VAL A 1 198 ? -17.986 -18.966 11.916 1.00 37.06 198 VAL A N 1
ATOM 1566 C CA . VAL A 1 198 ? -17.852 -19.599 13.237 1.00 37.06 198 VAL A CA 1
ATOM 1567 C C . VAL A 1 198 ? -19.092 -19.196 14.010 1.00 37.06 198 VAL A C 1
ATOM 1569 O O . VAL A 1 198 ? -19.374 -17.978 14.012 1.00 37.06 198 VAL A O 1
#

Foldseek 3Di:
DDLQAVQADAVFFDLVQAQADDAPQCVVVVRGDSSRPDHPDDVLVVVLVVVVVCVVVDVDPLLAAEQEDEAVSLLCLQVNQVVCVVVVGSRHHLEYEREAYFHGPPRQDDDLLCARYYYDYHHDCPQQQRHLDQDAHNNGGGGHNVVVSQLSNCVSQVFDNDWDWDDDPQACDDPDNNRPHPGDTGGHDGHRDPNDPD

Sequence (198 aa):
RSWNVVAGRDDICSHRDVTEYEYSSCRLTNQTSICNAGTCYDDVKFHSDLYALLRRELCIDEERVFMSGGSFGGLFSYYAPPRLRRLGSPLRPRAILPWYGAFYRHTLDVPKSLAGTSVFHFHGIMDTEVPMNSSESGDGYYYVPTIETLARYAQVNDCDRRPTPIFNKHDGHGKVKTGRLRGCVEWLGCSPRAPGGV

Radius of gyration: 18.15 Å; chains: 1; bounding box: 49×32×56 Å

InterPro domains:
  IPR029058 Alpha/Beta hydrolase fold [G3DSA:3.40.50.1820] (3-164)
  IPR029058 Alpha/Beta hydrolase fold [SSF53474] (44-136)
  IPR043595 Feruloyl esterase B/C/D [PTHR38050] (38-178)